Protein AF-A0A920A9B9-F1 (afdb_monomer)

pLDDT: mean 72.83, std 25.39, range [24.12, 97.56]

Structure (mmCIF, N/CA/C/O backbone):
data_AF-A0A920A9B9-F1
#
_entry.id   AF-A0A920A9B9-F1
#
loop_
_atom_site.group_PDB
_atom_site.id
_atom_site.type_symbol
_atom_site.label_atom_id
_atom_site.label_alt_id
_atom_site.label_comp_id
_atom_site.label_asym_id
_atom_site.label_entity_id
_atom_site.label_seq_id
_atom_site.pdbx_PDB_ins_code
_atom_site.Cartn_x
_atom_site.Cartn_y
_atom_site.Cartn_z
_atom_site.occupancy
_atom_site.B_iso_or_equiv
_atom_site.auth_seq_id
_atom_site.auth_comp_id
_atom_site.auth_asym_id
_atom_site.auth_atom_id
_atom_site.pdbx_PDB_model_num
ATOM 1 N N . MET A 1 1 ? 2.640 -37.680 14.105 1.00 34.12 1 MET A N 1
ATOM 2 C CA . MET A 1 1 ? 1.920 -36.512 14.658 1.00 34.12 1 MET A CA 1
ATOM 3 C C . MET A 1 1 ? 2.111 -35.350 13.695 1.00 34.12 1 MET A C 1
ATOM 5 O O . MET A 1 1 ? 3.126 -34.670 13.751 1.00 34.12 1 MET A O 1
ATOM 9 N N . GLY A 1 2 ? 1.214 -35.223 12.715 1.00 31.41 2 GLY A N 1
ATOM 10 C CA . GLY A 1 2 ? 1.270 -34.156 11.716 1.00 31.41 2 GLY A CA 1
ATOM 11 C C . GLY A 1 2 ? 0.661 -32.886 12.296 1.00 31.41 2 GLY A C 1
ATOM 12 O O . GLY A 1 2 ? -0.535 -32.859 12.566 1.00 31.41 2 GLY A O 1
ATOM 13 N N . GLY A 1 3 ? 1.482 -31.860 12.522 1.00 27.94 3 GLY A N 1
ATOM 14 C CA . GLY A 1 3 ? 0.997 -30.540 12.909 1.00 27.94 3 GLY A CA 1
ATOM 15 C C . GLY A 1 3 ? 0.188 -29.942 11.764 1.00 27.94 3 GLY A C 1
ATOM 16 O O . GLY A 1 3 ? 0.752 -29.583 10.730 1.00 27.94 3 GLY A O 1
ATOM 17 N N . SER A 1 4 ? -1.131 -29.851 11.933 1.00 30.48 4 SER A N 1
ATOM 18 C CA . SER A 1 4 ? -1.975 -29.062 11.044 1.00 30.48 4 SER A CA 1
ATOM 19 C C . SER A 1 4 ? -1.496 -27.615 11.121 1.00 30.48 4 SER A C 1
ATOM 21 O O . SER A 1 4 ? -1.578 -26.989 12.180 1.00 30.48 4 SER A O 1
ATOM 23 N N . LYS A 1 5 ? -0.970 -27.079 10.015 1.00 32.41 5 LYS A N 1
ATOM 24 C CA . LYS A 1 5 ? -0.801 -25.632 9.869 1.00 32.41 5 LYS A CA 1
ATOM 25 C C . LYS A 1 5 ? -2.180 -25.019 10.087 1.00 32.41 5 LYS A C 1
ATOM 27 O O . LYS A 1 5 ? -3.065 -25.252 9.272 1.00 32.41 5 LYS A O 1
ATOM 32 N N . ALA A 1 6 ? -2.364 -24.317 11.203 1.00 34.78 6 ALA A N 1
ATOM 33 C CA . ALA A 1 6 ? -3.584 -23.574 11.460 1.00 34.78 6 ALA A CA 1
ATOM 34 C C . ALA A 1 6 ? -3.763 -22.587 10.303 1.00 34.78 6 ALA A C 1
ATOM 36 O O . ALA A 1 6 ? -2.936 -21.696 10.094 1.00 34.78 6 ALA A O 1
ATOM 37 N N . GLU A 1 7 ? -4.785 -22.824 9.490 1.00 35.41 7 GLU A N 1
ATOM 38 C CA . GLU A 1 7 ? -5.202 -21.903 8.450 1.00 35.41 7 GLU A CA 1
ATOM 39 C C . GLU A 1 7 ? -5.643 -20.625 9.168 1.00 35.41 7 GLU A C 1
ATOM 41 O O . GLU A 1 7 ? -6.596 -20.645 9.948 1.00 35.41 7 GLU A O 1
ATOM 46 N N . LYS A 1 8 ? -4.864 -19.543 9.022 1.00 44.72 8 LYS A N 1
ATOM 47 C CA . LYS A 1 8 ? -5.188 -18.251 9.639 1.00 44.72 8 LYS A CA 1
ATOM 48 C C . LYS A 1 8 ? -6.608 -17.877 9.228 1.00 44.72 8 LYS A C 1
ATOM 50 O O . LYS A 1 8 ? -6.901 -17.850 8.032 1.00 44.72 8 LYS A O 1
ATOM 55 N N . ALA A 1 9 ? -7.461 -17.592 10.210 1.00 49.78 9 ALA A N 1
ATOM 56 C CA . ALA A 1 9 ? -8.820 -17.147 9.949 1.00 49.78 9 ALA A CA 1
ATOM 57 C C . ALA A 1 9 ? -8.791 -15.942 8.988 1.00 49.78 9 ALA A C 1
ATOM 59 O O . ALA A 1 9 ? -7.910 -15.082 9.115 1.00 49.78 9 ALA A O 1
ATOM 60 N N . PRO A 1 10 ? -9.706 -15.876 8.004 1.00 54.62 10 PRO A N 1
ATOM 61 C CA . PRO A 1 10 ? -9.723 -14.780 7.049 1.00 54.62 10 PRO A CA 1
ATOM 62 C C . PRO A 1 10 ? -9.887 -13.442 7.788 1.00 54.62 10 PRO A C 1
ATOM 64 O O . PRO A 1 10 ? -10.639 -13.369 8.765 1.00 54.62 10 PRO A O 1
ATOM 67 N N . PRO A 1 11 ? -9.193 -12.377 7.349 1.00 61.75 11 PRO A N 1
ATOM 68 C CA . PRO A 1 11 ? -9.215 -11.096 8.043 1.00 61.75 11 PRO A CA 1
ATOM 69 C C . PRO A 1 11 ? -10.635 -10.526 8.101 1.00 61.75 11 PRO A C 1
ATOM 71 O O . PRO A 1 11 ? -11.363 -10.497 7.104 1.00 61.75 11 PRO A O 1
ATOM 74 N N . PHE A 1 12 ? -11.026 -10.028 9.274 1.00 68.62 12 PHE A N 1
ATOM 75 C CA . PHE A 1 12 ? -12.327 -9.391 9.451 1.00 68.62 12 PHE A CA 1
ATOM 76 C C . PHE A 1 12 ? -12.311 -8.002 8.802 1.00 68.62 12 PHE A C 1
ATOM 78 O O . PHE A 1 12 ? -11.454 -7.172 9.114 1.00 68.62 12 PHE A O 1
ATOM 85 N N . THR A 1 13 ? -13.241 -7.751 7.876 1.00 74.12 13 THR A N 1
ATOM 86 C CA . THR A 1 13 ? -13.239 -6.530 7.056 1.00 74.12 13 THR A CA 1
ATOM 87 C C . THR A 1 13 ? -14.209 -5.478 7.589 1.00 74.12 13 THR A C 1
ATOM 89 O O . THR A 1 13 ? -15.403 -5.737 7.730 1.00 74.12 13 THR A O 1
ATOM 92 N N . LEU A 1 14 ? -13.714 -4.262 7.840 1.00 69.69 14 LEU A N 1
ATOM 93 C CA . LEU A 1 14 ? -14.549 -3.141 8.290 1.00 69.69 14 LEU A CA 1
ATOM 94 C C . LEU A 1 14 ? -15.265 -2.433 7.132 1.00 69.69 14 LEU A C 1
ATOM 96 O O . LEU A 1 14 ? -14.657 -2.104 6.113 1.00 69.69 14 LEU A O 1
ATOM 100 N N . LEU A 1 15 ? -16.548 -2.122 7.344 1.00 70.00 15 LEU A N 1
ATOM 101 C CA . LEU A 1 15 ? -17.426 -1.421 6.398 1.00 70.00 15 LEU A CA 1
ATOM 102 C C . LEU A 1 15 ? -17.766 0.018 6.858 1.00 70.00 15 LEU A C 1
ATOM 104 O O . LEU A 1 15 ? -17.238 0.528 7.843 1.00 70.00 15 LEU A O 1
ATOM 108 N N . ALA A 1 16 ? -18.635 0.691 6.096 1.00 67.44 16 ALA A N 1
ATOM 109 C CA . ALA A 1 16 ? -19.049 2.103 6.147 1.00 67.44 16 ALA A CA 1
ATOM 110 C C . ALA A 1 16 ? -18.668 2.948 7.385 1.00 67.44 16 ALA A C 1
ATOM 112 O O . ALA A 1 16 ? -17.743 3.762 7.287 1.00 67.44 16 ALA A O 1
ATOM 113 N N . ASP A 1 17 ? -19.403 2.838 8.497 1.00 70.31 17 ASP A N 1
ATOM 114 C CA . ASP A 1 17 ? -19.192 3.661 9.703 1.00 70.31 17 ASP A CA 1
ATOM 115 C C . ASP A 1 17 ? -18.008 3.187 10.542 1.00 70.31 17 ASP A C 1
ATOM 117 O O . ASP A 1 17 ? -17.336 3.985 11.198 1.00 70.31 17 ASP A O 1
ATOM 121 N N . MET A 1 18 ? -17.655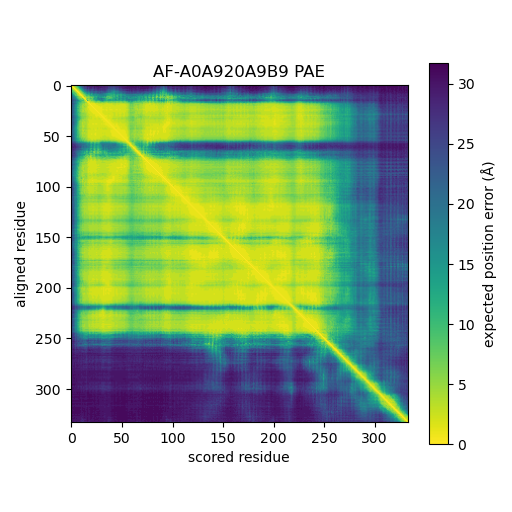 1.912 10.417 1.00 80.44 18 MET A N 1
ATOM 122 C CA . MET A 1 18 ? -16.470 1.340 11.052 1.00 80.44 18 MET A CA 1
ATOM 123 C C . MET A 1 18 ? -15.181 1.891 10.438 1.00 80.44 18 MET A C 1
ATOM 125 O O . MET A 1 18 ? -14.159 1.980 11.113 1.00 80.44 18 MET A O 1
ATOM 129 N N . ARG A 1 19 ? -15.234 2.373 9.188 1.00 85.50 19 ARG A N 1
ATOM 130 C CA . ARG A 1 19 ? -14.119 3.114 8.581 1.00 85.50 19 ARG A CA 1
ATOM 131 C C . ARG A 1 19 ? -13.805 4.406 9.320 1.00 85.50 19 ARG A C 1
ATOM 133 O O . ARG A 1 19 ? -12.645 4.792 9.357 1.00 85.50 19 ARG A O 1
ATOM 140 N N . ASN A 1 20 ? -14.791 5.083 9.913 1.00 85.75 20 ASN A N 1
ATOM 141 C CA . ASN A 1 20 ? -14.482 6.259 10.728 1.00 85.75 20 ASN A CA 1
ATOM 142 C C . ASN A 1 20 ? -13.784 5.872 12.025 1.00 85.75 20 ASN A C 1
ATOM 144 O O . ASN A 1 20 ? -12.878 6.588 12.432 1.00 85.75 20 ASN A O 1
ATOM 148 N N . LEU A 1 21 ? -14.166 4.752 12.650 1.00 88.19 21 LEU A N 1
ATOM 149 C CA . LEU A 1 21 ? -13.432 4.238 13.809 1.00 88.19 21 LEU A CA 1
ATOM 150 C C . LEU A 1 21 ? -11.975 3.976 13.436 1.00 88.19 21 LEU A C 1
ATOM 152 O O . LEU A 1 21 ? -11.087 4.432 14.144 1.00 88.19 21 LEU A O 1
ATOM 156 N N . ALA A 1 22 ? -11.733 3.351 12.282 1.00 90.12 22 ALA A N 1
ATOM 157 C CA . ALA A 1 22 ? -10.383 3.162 11.766 1.00 90.12 22 ALA A CA 1
ATOM 158 C C . ALA A 1 22 ? -9.647 4.485 11.483 1.00 90.12 22 ALA A C 1
ATOM 160 O O . ALA A 1 22 ? -8.478 4.598 11.824 1.00 90.12 22 ALA A O 1
ATOM 161 N N . LYS A 1 23 ? -10.309 5.510 10.924 1.00 89.44 23 LYS A N 1
ATOM 162 C CA . LYS A 1 23 ? -9.700 6.848 10.748 1.00 89.44 23 LYS A CA 1
ATOM 163 C C . LYS A 1 23 ? -9.298 7.472 12.081 1.00 89.44 23 LYS A C 1
ATOM 165 O O . LYS A 1 23 ? -8.192 7.976 12.217 1.00 89.44 23 LYS A O 1
ATOM 170 N N . VAL A 1 24 ? -10.191 7.434 13.071 1.00 88.88 24 VAL A N 1
ATOM 171 C CA . VAL A 1 24 ? -9.904 7.959 14.413 1.00 88.88 24 VAL A CA 1
ATOM 172 C C . VAL A 1 24 ? -8.761 7.172 15.051 1.00 88.88 24 VAL A C 1
ATOM 174 O O . VAL A 1 24 ? -7.895 7.772 15.682 1.00 88.88 24 VAL A O 1
ATOM 177 N N . HIS A 1 25 ? -8.728 5.853 14.850 1.00 91.19 25 HIS A N 1
ATOM 178 C CA . HIS A 1 25 ? -7.630 5.001 15.285 1.00 91.19 25 HIS A CA 1
ATOM 179 C C . HIS A 1 25 ? -6.301 5.428 14.649 1.00 91.19 25 HIS A C 1
ATOM 181 O O . HIS A 1 25 ? -5.372 5.747 15.382 1.00 91.19 25 HIS A O 1
ATOM 187 N N . MET A 1 26 ? -6.242 5.558 13.316 1.00 91.88 26 MET A N 1
ATOM 188 C CA . MET A 1 26 ? -5.052 6.027 12.594 1.00 91.88 26 MET A CA 1
ATOM 189 C C . MET A 1 26 ? -4.516 7.349 13.136 1.00 91.88 26 MET A C 1
ATOM 191 O O . MET A 1 26 ? -3.320 7.479 13.369 1.00 91.88 26 MET A O 1
ATOM 195 N N . THR A 1 27 ? -5.386 8.340 13.341 1.00 89.44 27 THR A N 1
ATOM 196 C CA . THR A 1 27 ? -4.969 9.636 13.889 1.00 89.44 27 THR A CA 1
ATOM 197 C C . THR A 1 2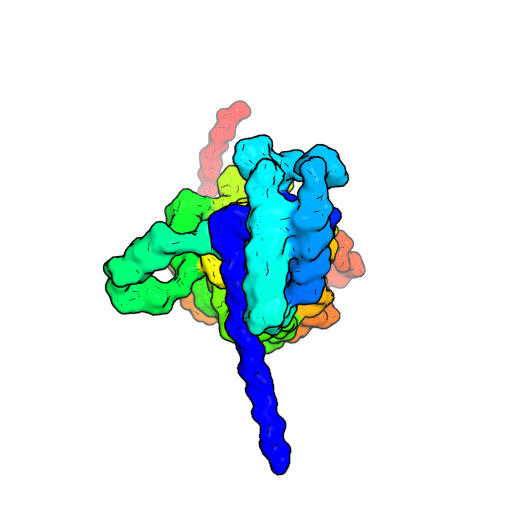7 ? -4.496 9.509 15.333 1.00 89.44 27 THR A C 1
ATOM 199 O O . THR A 1 27 ? -3.558 10.188 15.739 1.00 89.44 27 THR A O 1
ATOM 202 N N . ARG A 1 28 ? -5.117 8.633 16.130 1.00 88.12 28 ARG A N 1
ATOM 203 C CA . ARG A 1 28 ? -4.736 8.424 17.530 1.00 88.12 28 ARG A CA 1
ATOM 204 C C . ARG A 1 28 ? -3.375 7.747 17.672 1.00 88.12 28 ARG A C 1
ATOM 206 O O . ARG A 1 28 ? -2.670 8.055 18.630 1.00 88.12 28 ARG A O 1
ATOM 213 N N . THR A 1 29 ? -3.036 6.842 16.761 1.00 89.81 29 THR A N 1
ATOM 214 C CA . THR A 1 29 ? -1.750 6.133 16.733 1.00 89.81 29 THR A CA 1
ATOM 215 C C . THR A 1 29 ? -0.676 6.874 15.939 1.00 89.81 29 THR A C 1
ATOM 217 O O . THR A 1 29 ? 0.386 6.303 15.723 1.00 89.81 29 THR A O 1
ATOM 220 N N . ASP A 1 30 ? -0.960 8.095 15.469 1.00 89.62 30 ASP A N 1
ATOM 221 C CA . ASP A 1 30 ? -0.091 8.867 14.571 1.00 89.62 30 ASP A CA 1
ATOM 222 C C . ASP A 1 30 ? 0.401 8.031 13.377 1.00 89.62 30 ASP A C 1
ATOM 224 O O . ASP A 1 30 ? 1.588 7.919 13.073 1.00 89.62 30 ASP A O 1
ATOM 228 N N . TYR A 1 31 ? -0.543 7.332 12.741 1.00 93.31 31 TYR A N 1
ATOM 229 C CA . TYR A 1 31 ? -0.223 6.391 11.684 1.00 93.31 31 TYR A CA 1
ATOM 230 C C . TYR A 1 31 ? 0.348 7.136 10.459 1.00 93.31 31 TYR A C 1
ATOM 232 O O . TYR A 1 31 ? -0.291 8.063 9.949 1.00 93.31 31 TYR A O 1
ATOM 240 N N . PRO A 1 32 ? 1.515 6.721 9.938 1.00 92.31 32 PRO A N 1
ATOM 241 C CA . PRO A 1 32 ? 2.303 7.464 8.943 1.00 92.31 32 PRO A CA 1
ATOM 242 C C . PRO A 1 32 ? 1.620 7.611 7.576 1.00 92.31 32 PRO A C 1
ATOM 244 O O . PRO A 1 32 ? 1.960 8.507 6.807 1.00 92.31 32 PRO A O 1
ATOM 247 N N . LEU A 1 33 ? 0.687 6.714 7.236 1.00 92.69 33 LEU A N 1
ATOM 248 C CA . LEU A 1 33 ? 0.067 6.647 5.917 1.00 92.69 33 LEU A CA 1
ATOM 249 C C . LEU A 1 33 ? -1.450 6.779 6.037 1.00 92.69 33 LEU A C 1
ATOM 251 O O . LEU A 1 33 ? -2.148 5.826 6.371 1.00 92.69 33 LEU A O 1
ATOM 255 N N . GLN A 1 34 ? -1.971 7.961 5.714 1.00 90.56 34 GLN A N 1
ATOM 256 C CA . GLN A 1 34 ? -3.396 8.302 5.820 1.00 90.56 34 GLN A CA 1
ATOM 257 C C . GLN A 1 34 ? -4.244 7.709 4.671 1.00 90.56 34 GLN A C 1
ATOM 259 O O . GLN A 1 34 ? -5.083 8.383 4.072 1.00 90.56 34 GLN A O 1
ATOM 264 N N . VAL A 1 35 ? -4.027 6.432 4.348 1.00 92.50 35 VAL A N 1
ATOM 265 C CA . VAL A 1 35 ? -4.763 5.665 3.335 1.00 92.50 35 VAL A CA 1
ATOM 266 C C . VAL A 1 35 ? -5.565 4.587 4.038 1.00 92.50 35 VAL A C 1
ATOM 268 O O . VAL A 1 35 ? -5.005 3.669 4.610 1.00 92.50 35 VAL A O 1
ATOM 271 N N . LEU A 1 36 ? -6.895 4.678 4.001 1.00 91.62 36 LEU A N 1
ATOM 272 C CA . LEU A 1 36 ? -7.747 3.729 4.725 1.00 91.62 36 LEU A CA 1
ATOM 273 C C . LEU A 1 36 ? -7.703 2.298 4.179 1.00 91.62 36 LEU A C 1
ATOM 275 O O . LEU A 1 36 ? -7.869 1.355 4.945 1.00 91.62 36 LEU A O 1
ATOM 279 N N . HIS A 1 37 ? -7.613 2.130 2.860 1.00 92.62 37 HIS A N 1
ATOM 280 C CA . HIS A 1 37 ? -7.708 0.804 2.258 1.00 92.62 37 HIS A CA 1
ATOM 281 C C . HIS A 1 37 ? -6.4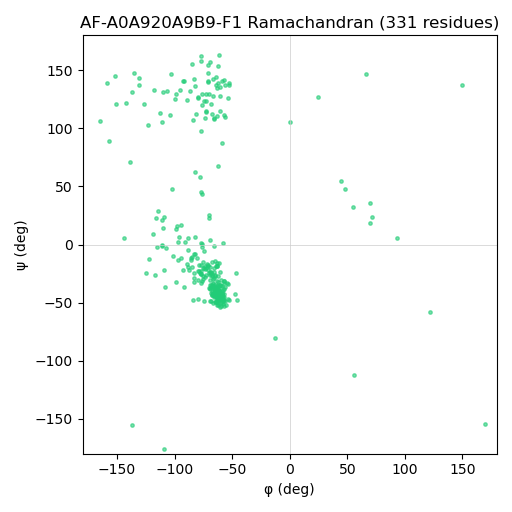67 -0.021 2.584 1.00 92.62 37 HIS A C 1
ATOM 283 O O . HIS A 1 37 ? -5.373 0.437 2.292 1.00 92.62 37 HIS A O 1
ATOM 289 N N . GLN A 1 38 ? -6.655 -1.247 3.083 1.00 92.44 38 GLN A N 1
ATOM 290 C CA . GLN A 1 38 ? -5.584 -2.148 3.533 1.00 92.44 38 GLN A CA 1
ATOM 291 C C . GLN A 1 38 ? -4.884 -1.693 4.819 1.00 92.44 38 GLN A C 1
ATOM 293 O O . GLN A 1 38 ? -3.818 -2.203 5.155 1.00 92.44 38 GLN A O 1
ATOM 298 N N . TYR A 1 39 ? -5.512 -0.798 5.586 1.00 93.88 39 TYR A N 1
ATOM 299 C CA . TYR A 1 39 ? -5.078 -0.558 6.953 1.00 93.88 39 TYR A CA 1
ATOM 300 C C . TYR A 1 39 ? -5.366 -1.778 7.821 1.00 93.88 39 TYR A C 1
ATOM 302 O O . TYR A 1 39 ? -6.522 -2.192 7.940 1.00 93.88 39 TYR A O 1
ATOM 310 N N . GLU A 1 40 ? -4.313 -2.338 8.405 1.00 92.88 40 GLU A N 1
ATOM 311 C CA . GLU A 1 40 ? -4.351 -3.531 9.241 1.00 92.88 40 GLU A CA 1
ATOM 312 C C . GLU A 1 40 ? -4.164 -3.147 10.714 1.00 92.88 40 GLU A C 1
ATOM 314 O O . GLU A 1 40 ? -3.278 -2.361 11.051 1.00 92.88 40 GLU A O 1
ATOM 319 N N . ILE A 1 41 ? -5.019 -3.683 11.584 1.00 93.12 41 ILE A N 1
ATOM 320 C CA . ILE A 1 41 ? -5.006 -3.453 13.033 1.00 93.12 41 ILE A CA 1
ATOM 321 C C . ILE A 1 41 ? -5.085 -4.812 13.725 1.00 93.12 41 ILE A C 1
ATOM 323 O O . ILE A 1 41 ? -5.893 -5.657 13.330 1.00 93.12 41 ILE A O 1
ATOM 327 N N . ALA A 1 42 ? -4.297 -5.022 14.780 1.00 94.00 42 ALA A N 1
ATOM 328 C CA . ALA A 1 42 ? -4.407 -6.236 15.580 1.00 94.00 42 ALA A CA 1
ATOM 329 C C . ALA A 1 42 ? -5.802 -6.328 16.226 1.00 94.00 42 ALA A C 1
ATOM 331 O O . ALA A 1 42 ? -6.340 -5.344 16.739 1.00 94.00 42 ALA A O 1
ATOM 332 N N . GLY A 1 43 ? -6.399 -7.520 16.241 1.00 92.69 43 GLY A N 1
ATOM 333 C CA . GLY A 1 43 ? -7.748 -7.739 16.762 1.00 92.69 43 GLY A CA 1
ATOM 334 C C . GLY A 1 43 ? -7.890 -7.330 18.228 1.00 92.69 43 GLY A C 1
ATOM 335 O O . GLY A 1 43 ? -8.843 -6.646 18.589 1.00 92.69 43 GLY A O 1
ATOM 336 N N . GLY A 1 44 ? -6.905 -7.653 19.071 1.00 93.81 44 GLY A N 1
ATOM 337 C CA . GLY A 1 44 ? -6.897 -7.221 20.474 1.00 93.81 44 GLY A CA 1
ATOM 338 C C . GLY A 1 44 ? -6.815 -5.698 20.638 1.00 93.81 44 GLY A C 1
ATOM 339 O O . GLY A 1 44 ? -7.510 -5.122 21.475 1.00 93.81 44 GLY A O 1
ATOM 340 N N . GLU A 1 45 ? -6.014 -5.030 19.807 1.00 94.12 45 GLU A N 1
ATOM 341 C CA . GLU A 1 45 ? -5.882 -3.569 19.806 1.00 94.12 45 GLU A CA 1
ATOM 342 C C . GLU A 1 45 ? -7.199 -2.899 19.405 1.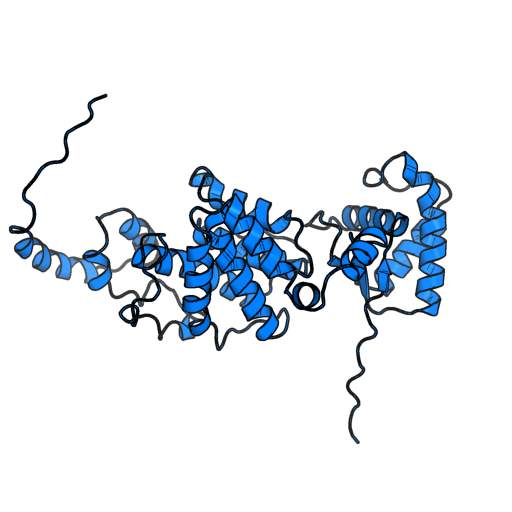00 94.12 45 GLU A C 1
ATOM 344 O O . GLU A 1 45 ? -7.713 -2.045 20.134 1.00 94.12 45 GLU A O 1
ATOM 349 N N . MET A 1 46 ? -7.800 -3.345 18.299 1.00 93.00 46 MET A N 1
ATOM 350 C CA . MET A 1 46 ? -9.060 -2.789 17.821 1.00 93.00 46 MET A CA 1
ATOM 351 C C . MET A 1 46 ? -10.223 -3.089 18.775 1.00 93.00 46 MET A C 1
ATOM 353 O O . MET A 1 46 ? -11.106 -2.247 18.931 1.00 93.00 46 MET A O 1
ATOM 357 N N . MET A 1 47 ? -10.215 -4.238 19.460 1.00 93.69 47 MET A N 1
ATOM 358 C CA . MET A 1 47 ? -11.207 -4.572 20.486 1.00 93.69 47 MET A CA 1
ATOM 359 C C . MET A 1 47 ? -11.143 -3.579 21.647 1.00 93.69 47 MET A C 1
ATOM 361 O O . MET A 1 47 ? -12.144 -2.949 21.989 1.00 93.69 47 MET A O 1
ATOM 365 N N . ASN A 1 48 ? -9.944 -3.381 22.203 1.00 93.75 48 ASN A N 1
ATOM 366 C CA . ASN A 1 48 ? -9.710 -2.439 23.296 1.00 93.75 48 ASN A CA 1
ATOM 367 C C . ASN A 1 48 ? -10.096 -1.012 22.895 1.00 93.75 48 ASN A C 1
ATOM 369 O O . ASN A 1 48 ? -10.715 -0.277 23.672 1.00 93.75 48 ASN A O 1
ATOM 373 N N . PHE A 1 49 ? -9.758 -0.621 21.665 1.00 92.31 49 PHE A N 1
ATOM 374 C CA . PHE A 1 49 ? -10.145 0.668 21.119 1.00 92.31 49 PHE A CA 1
ATOM 375 C C . PHE A 1 49 ? -11.670 0.796 21.006 1.00 92.31 49 PHE A C 1
ATOM 377 O O . PHE A 1 49 ? -12.239 1.743 21.548 1.00 92.31 49 PHE A O 1
ATOM 384 N N . ALA A 1 50 ? -12.350 -0.167 20.380 1.00 91.50 50 ALA A N 1
ATOM 385 C CA . ALA A 1 50 ? -13.801 -0.157 20.205 1.00 91.50 50 ALA A CA 1
ATOM 386 C C . ALA A 1 50 ? -14.549 -0.123 21.549 1.00 91.50 50 ALA A C 1
ATOM 388 O O . ALA A 1 50 ? -15.465 0.682 21.726 1.00 91.50 50 ALA A O 1
ATOM 389 N N . GLU A 1 51 ? -14.132 -0.916 22.538 1.00 92.12 51 GLU A N 1
ATOM 390 C CA . GLU A 1 51 ? -14.733 -0.879 23.872 1.00 92.12 51 GLU A CA 1
ATOM 391 C C . GLU A 1 51 ? -14.587 0.492 24.533 1.00 92.12 51 GLU A C 1
ATOM 393 O O . GLU A 1 51 ? -15.557 1.017 25.089 1.00 92.12 51 GLU A O 1
ATOM 398 N N . LYS A 1 52 ? -13.403 1.104 24.426 1.00 89.88 52 LYS A N 1
ATOM 399 C CA . LYS A 1 52 ? -13.145 2.440 24.965 1.00 89.88 52 LYS A CA 1
ATOM 400 C C . LYS A 1 52 ? -14.042 3.494 24.317 1.00 89.88 52 LYS A C 1
ATOM 402 O O . LYS A 1 52 ? -14.627 4.294 25.042 1.00 89.88 52 LYS A O 1
ATOM 407 N N . ILE A 1 53 ? -14.189 3.473 22.989 1.00 88.00 53 ILE A N 1
ATOM 408 C CA . ILE A 1 53 ? -15.085 4.390 22.265 1.00 88.00 53 ILE A CA 1
ATOM 409 C C . ILE A 1 53 ? -16.553 4.151 22.651 1.00 88.00 53 ILE A C 1
ATOM 411 O O . ILE A 1 53 ? -17.304 5.105 22.836 1.00 88.00 53 ILE A O 1
ATOM 415 N N . SER A 1 54 ? -16.969 2.893 22.824 1.00 88.50 54 SER A N 1
ATOM 416 C CA . SER A 1 54 ? -18.369 2.543 23.109 1.00 88.50 54 SER A CA 1
ATOM 417 C C . SER A 1 54 ? -18.891 3.068 24.452 1.00 88.50 54 SER A C 1
ATOM 419 O O . SER A 1 54 ? -20.092 3.272 24.608 1.00 88.50 54 SER A O 1
ATOM 421 N N . ARG A 1 55 ? -18.001 3.287 25.430 1.00 86.25 55 ARG A N 1
ATOM 422 C CA . ARG A 1 55 ? -18.348 3.761 26.783 1.00 86.25 55 ARG A CA 1
ATOM 423 C C . ARG A 1 55 ? -18.379 5.287 26.895 1.00 86.25 55 ARG A C 1
ATOM 425 O O . ARG A 1 55 ? -18.706 5.815 27.957 1.00 86.25 55 ARG A O 1
ATOM 432 N N . MET A 1 56 ? -18.012 6.003 25.836 1.00 77.62 56 MET A N 1
ATOM 433 C CA . MET A 1 56 ? -17.940 7.458 25.863 1.00 77.62 56 MET A CA 1
ATOM 434 C C . MET A 1 56 ? -19.322 8.076 25.698 1.00 77.62 56 MET A C 1
ATOM 436 O O . MET A 1 56 ? -20.038 7.792 24.741 1.00 77.62 56 MET A O 1
ATOM 440 N N . LYS A 1 57 ? -19.676 8.943 26.651 1.00 67.38 57 LYS A N 1
ATOM 441 C CA . LYS A 1 57 ? -20.927 9.711 26.647 1.00 67.38 57 LYS A CA 1
ATOM 442 C C . LYS A 1 57 ? -20.806 11.029 25.884 1.00 67.38 57 LYS A C 1
ATOM 444 O O . LYS A 1 57 ? -21.817 11.552 25.435 1.00 67.38 57 LYS A O 1
ATOM 449 N N . ASP A 1 58 ? -19.582 11.536 25.731 1.00 63.81 58 ASP A N 1
ATOM 450 C CA . ASP A 1 58 ? -19.308 12.811 25.079 1.00 63.81 58 ASP A CA 1
ATOM 451 C C . ASP A 1 58 ? -18.273 12.642 23.960 1.00 63.81 58 ASP A C 1
ATOM 453 O O . ASP A 1 58 ? -17.146 12.185 24.176 1.00 63.81 58 ASP A O 1
ATOM 457 N N . ALA A 1 59 ? -18.676 13.009 22.745 1.00 54.62 59 ALA A N 1
ATOM 458 C CA . ALA A 1 59 ? -17.840 12.971 21.553 1.00 54.62 59 ALA A CA 1
ATOM 459 C C . ALA A 1 59 ? -16.688 13.995 21.614 1.00 54.62 59 ALA A C 1
ATOM 461 O O . ALA A 1 59 ? -15.740 13.880 20.839 1.00 54.62 59 ALA A O 1
ATOM 462 N N . GLN A 1 60 ? -16.732 14.973 22.528 1.00 52.38 60 GLN A N 1
ATOM 463 C CA . GLN A 1 60 ? -15.662 15.964 22.685 1.00 52.38 60 GLN A CA 1
ATOM 464 C C . GLN A 1 60 ? -14.392 15.428 23.370 1.00 52.38 60 GLN A C 1
ATOM 466 O O . GLN A 1 60 ? -13.323 16.011 23.207 1.00 52.38 60 GLN A O 1
ATOM 471 N N . ALA A 1 61 ? -14.467 14.312 24.109 1.00 52.62 61 ALA A N 1
ATOM 472 C CA . ALA A 1 61 ? -13.330 13.791 24.884 1.00 52.62 61 ALA A CA 1
ATOM 473 C C . ALA A 1 61 ? -12.227 13.146 24.021 1.00 52.62 61 ALA A C 1
ATOM 475 O O . ALA A 1 61 ? -11.073 13.032 24.440 1.00 52.62 61 ALA A O 1
ATOM 476 N N . LEU A 1 62 ? -12.558 12.728 22.800 1.00 55.31 62 LEU A N 1
ATOM 477 C CA . LEU A 1 62 ? -11.559 12.463 21.773 1.00 55.31 62 LEU A CA 1
ATOM 478 C C . LEU A 1 62 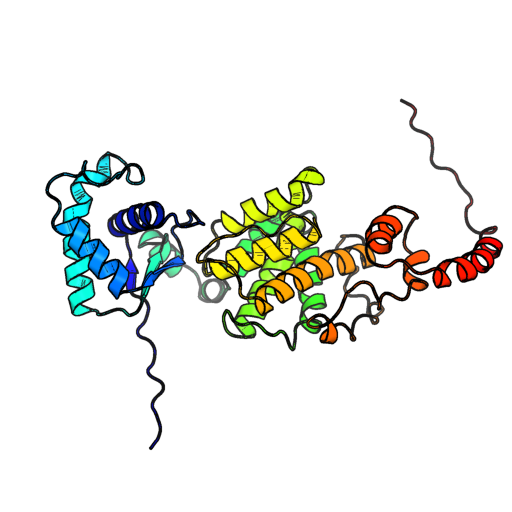? -11.388 13.733 20.953 1.00 55.31 62 LEU A C 1
ATOM 480 O O . LEU A 1 62 ? -12.374 14.346 20.552 1.00 55.31 62 LEU A O 1
ATOM 484 N N . LYS A 1 63 ? -10.144 14.044 20.578 1.00 56.41 63 LYS A N 1
ATOM 485 C CA . LYS A 1 63 ? -9.863 14.851 19.385 1.00 56.41 63 LYS A CA 1
ATOM 486 C C . LYS A 1 63 ? -10.381 14.099 18.145 1.00 56.41 63 LYS A C 1
ATOM 488 O O . LYS A 1 63 ? -9.605 13.623 17.325 1.00 56.41 63 LYS A O 1
ATOM 493 N N . LEU A 1 64 ? -11.704 13.954 18.004 1.00 62.25 64 LEU A N 1
ATOM 494 C CA . LEU A 1 64 ? -12.413 13.374 16.856 1.00 62.25 64 LEU A CA 1
ATOM 495 C C . LEU A 1 64 ? -12.334 14.294 15.635 1.00 62.25 64 LEU A C 1
ATOM 497 O O . LEU A 1 64 ? -13.189 14.228 14.754 1.00 62.25 64 LEU A O 1
ATOM 501 N N . GLU A 1 65 ? -11.339 15.172 15.574 1.00 59.56 65 GLU A N 1
ATOM 502 C CA . GLU A 1 65 ? -11.092 16.077 14.457 1.00 59.56 65 GLU A CA 1
ATOM 503 C C . GLU A 1 65 ? -10.918 15.286 13.154 1.00 59.56 65 GLU A C 1
ATOM 505 O O . GLU A 1 65 ? -11.396 15.715 12.110 1.00 59.56 65 GLU A O 1
ATOM 510 N N . ALA A 1 66 ? -10.385 14.062 13.244 1.00 60.69 66 ALA A N 1
ATOM 511 C CA . ALA A 1 66 ? -10.285 13.116 12.134 1.00 60.69 66 ALA A CA 1
ATOM 512 C C . ALA A 1 66 ? -11.630 12.539 11.645 1.00 60.69 66 ALA A C 1
ATOM 514 O O . ALA A 1 66 ? -11.722 12.024 10.528 1.00 60.69 66 ALA A O 1
ATOM 515 N N . SER A 1 67 ? -12.688 12.603 12.461 1.00 60.47 67 SER A N 1
ATOM 516 C CA . SER A 1 67 ? -14.045 12.242 12.048 1.00 60.47 67 SER A CA 1
ATOM 517 C C . SER A 1 67 ? -14.813 13.489 11.619 1.00 60.47 67 SER A C 1
ATOM 519 O O . SER A 1 67 ? -14.888 14.479 12.353 1.00 60.47 67 SER A O 1
ATOM 521 N N . SER A 1 68 ? -15.492 13.400 10.471 1.00 64.56 68 SER A N 1
ATOM 522 C CA . SER A 1 68 ? -16.452 14.416 10.026 1.00 64.56 68 SER A CA 1
ATOM 523 C C . SER A 1 68 ? -17.482 14.691 11.124 1.00 64.56 68 SER A C 1
ATOM 525 O O . SER A 1 68 ? -17.991 13.732 11.718 1.00 64.56 68 SER A O 1
ATOM 527 N N . SER A 1 69 ? -17.816 15.965 11.353 1.00 65.25 69 SER A N 1
ATOM 528 C CA . SER A 1 69 ? -18.776 16.424 12.374 1.00 65.25 69 SER A CA 1
ATOM 529 C C . SER A 1 69 ? -20.062 15.588 12.387 1.00 65.25 69 SER A C 1
ATOM 531 O O . SER A 1 69 ? -20.433 15.059 13.432 1.00 65.25 69 SER A O 1
ATOM 533 N N . ASN A 1 70 ? -20.649 15.344 11.211 1.00 67.06 70 ASN A N 1
ATOM 534 C CA . ASN A 1 70 ? -21.905 14.600 11.044 1.00 67.06 70 ASN A CA 1
ATOM 535 C C . ASN A 1 70 ? -21.847 13.128 11.477 1.00 67.06 70 ASN A C 1
ATOM 537 O O . ASN A 1 70 ? -22.889 12.516 11.679 1.00 67.06 70 ASN A O 1
ATOM 541 N N . ARG A 1 71 ? -20.655 12.531 11.606 1.00 70.88 71 ARG A N 1
ATOM 542 C CA . ARG A 1 71 ? -20.511 11.106 11.955 1.00 70.88 71 ARG A CA 1
ATOM 543 C C . ARG A 1 71 ? -20.021 10.864 13.379 1.00 70.88 71 ARG A C 1
ATOM 545 O O . ARG A 1 71 ? -19.982 9.714 13.803 1.00 70.88 71 ARG A O 1
ATOM 552 N N . ARG A 1 72 ? -19.707 11.920 14.142 1.00 75.75 72 ARG A N 1
ATOM 553 C CA . ARG A 1 72 ? -19.215 11.801 15.528 1.00 75.75 72 ARG A CA 1
ATOM 554 C C . ARG A 1 72 ? -20.260 11.208 16.473 1.00 75.75 72 ARG A C 1
ATOM 556 O O . ARG A 1 72 ? -19.913 10.360 17.286 1.00 75.75 72 ARG A O 1
ATOM 563 N N . ALA A 1 73 ? -21.529 11.591 16.317 1.00 77.50 73 ALA A N 1
ATOM 564 C CA . ALA A 1 73 ? -22.625 11.108 17.161 1.00 77.50 73 ALA A CA 1
ATOM 565 C C . ALA A 1 73 ? -22.856 9.587 17.049 1.00 77.50 73 ALA A C 1
ATOM 567 O O . ALA A 1 73 ? -23.233 8.946 18.024 1.00 77.50 73 ALA A O 1
ATOM 568 N N . GLY A 1 74 ? -22.589 8.995 15.878 1.00 80.19 74 GLY A N 1
ATOM 569 C CA . GLY A 1 74 ? -22.773 7.559 15.637 1.00 80.19 74 GLY A CA 1
ATOM 570 C C . GLY A 1 74 ? -21.593 6.674 16.054 1.00 80.19 74 GLY A C 1
ATOM 571 O O . GLY A 1 74 ? -21.734 5.452 16.087 1.00 80.19 74 GLY A O 1
ATOM 572 N N . LEU A 1 75 ? -20.428 7.250 16.382 1.00 83.62 75 LEU A N 1
ATOM 573 C CA . LEU A 1 75 ? -19.215 6.474 16.676 1.00 83.62 75 LEU A CA 1
ATOM 574 C C . LEU A 1 75 ? -19.345 5.540 17.888 1.00 83.62 75 LEU A C 1
ATOM 576 O O . LEU A 1 75 ? -18.924 4.390 17.752 1.00 83.62 75 LEU A O 1
ATOM 580 N N . PRO A 1 76 ? -19.928 5.947 19.035 1.00 87.31 76 PRO A N 1
ATOM 581 C CA . PRO A 1 76 ? -20.076 5.046 20.180 1.00 87.31 76 PRO A CA 1
ATOM 582 C C . PRO A 1 76 ? -20.945 3.828 19.853 1.00 87.31 76 PRO A C 1
ATOM 584 O O . PRO A 1 76 ? -20.616 2.705 20.238 1.00 87.31 76 PRO A O 1
ATOM 587 N N . ILE A 1 77 ? -22.013 4.034 19.075 1.00 87.56 77 ILE A N 1
ATOM 588 C CA . ILE A 1 77 ? -22.917 2.967 18.632 1.00 87.56 77 ILE A CA 1
ATOM 589 C C . ILE A 1 77 ? -22.174 2.015 17.692 1.00 87.56 77 ILE A C 1
ATOM 591 O O . ILE A 1 77 ? -22.164 0.807 17.925 1.00 87.56 77 ILE A O 1
ATOM 595 N N . ALA A 1 78 ? -21.491 2.548 16.675 1.00 88.06 78 ALA A N 1
ATOM 596 C CA . ALA A 1 78 ? -20.687 1.741 15.761 1.00 88.06 78 ALA A CA 1
ATOM 597 C C . ALA A 1 78 ? -19.618 0.936 16.518 1.00 88.06 78 ALA A C 1
ATOM 599 O O . ALA A 1 78 ? -19.437 -0.250 16.258 1.00 88.06 78 ALA A O 1
ATOM 600 N N . ALA A 1 79 ? -18.949 1.544 17.499 1.00 90.25 79 ALA A N 1
ATOM 601 C CA . ALA A 1 79 ? -17.929 0.876 18.296 1.00 90.25 79 ALA A CA 1
ATOM 602 C C . ALA A 1 79 ? -18.512 -0.253 19.154 1.00 90.25 79 ALA A C 1
ATOM 604 O O . ALA A 1 79 ? -17.916 -1.323 19.249 1.00 90.25 79 ALA A O 1
ATOM 605 N N . ARG A 1 80 ? -19.712 -0.054 19.715 1.00 91.19 80 ARG A N 1
ATOM 606 C CA . ARG A 1 80 ? -20.430 -1.090 20.464 1.00 91.19 80 ARG A CA 1
ATOM 607 C C . ARG A 1 80 ? -20.818 -2.269 19.575 1.00 91.19 80 ARG A C 1
ATOM 609 O O . ARG A 1 80 ? -20.694 -3.413 20.001 1.00 91.19 80 ARG A O 1
ATOM 616 N N . VAL A 1 81 ? -21.283 -2.007 18.354 1.00 91.75 81 VAL A N 1
ATOM 617 C CA . VAL A 1 81 ? -21.579 -3.066 17.376 1.00 91.75 81 VAL A CA 1
ATOM 618 C C . VAL A 1 81 ? -20.299 -3.818 17.013 1.00 91.75 81 VAL A C 1
ATOM 620 O O . VAL A 1 81 ? -20.291 -5.047 17.037 1.00 91.75 81 VAL A O 1
ATOM 623 N N . LEU A 1 82 ? -19.199 -3.100 16.756 1.00 90.56 82 LEU A N 1
ATOM 624 C CA . LEU A 1 82 ? -17.917 -3.714 16.407 1.00 90.56 82 LEU A CA 1
ATOM 625 C C . LEU A 1 82 ? -17.416 -4.631 17.519 1.00 90.56 82 LEU A C 1
ATOM 627 O O . LEU A 1 82 ? -17.039 -5.764 17.242 1.00 90.56 82 LEU A O 1
ATOM 631 N N . SER A 1 83 ? -17.446 -4.168 18.770 1.00 91.81 83 SER A N 1
ATOM 632 C CA . SER A 1 83 ? -16.946 -4.953 19.897 1.00 91.81 83 SER A CA 1
ATOM 633 C C . SER A 1 83 ? -17.733 -6.257 20.070 1.00 91.81 83 SER A C 1
ATOM 635 O O . SER A 1 83 ? -17.138 -7.299 20.318 1.00 91.81 83 SER A O 1
ATOM 637 N N . HIS A 1 84 ? -19.060 -6.241 19.882 1.00 92.81 84 HIS A N 1
ATOM 638 C CA . HIS A 1 84 ? -19.854 -7.476 19.913 1.00 92.81 84 HIS A CA 1
ATOM 639 C C . HIS A 1 84 ? -19.509 -8.407 18.749 1.00 92.81 84 HIS A C 1
ATOM 641 O O . HIS A 1 84 ? -19.304 -9.598 18.967 1.00 92.81 84 HIS A O 1
ATOM 647 N N . LEU A 1 85 ? -19.394 -7.879 17.526 1.00 91.50 85 LEU A N 1
ATOM 648 C CA . LEU A 1 85 ? -19.004 -8.686 16.366 1.00 91.50 85 LEU A CA 1
ATOM 649 C C . LEU A 1 85 ? -17.633 -9.339 16.578 1.00 91.50 85 LEU A C 1
ATOM 651 O O . LEU A 1 85 ? -17.474 -10.529 16.322 1.00 91.50 85 LEU A O 1
ATOM 655 N N . MET A 1 86 ? -16.666 -8.592 17.110 1.00 91.00 86 MET A N 1
ATOM 656 C CA . MET A 1 86 ? -15.327 -9.092 17.416 1.00 91.00 86 MET A CA 1
ATOM 657 C C . MET A 1 86 ? -15.314 -10.105 18.564 1.00 91.00 86 MET A C 1
ATOM 659 O O . MET A 1 86 ? -14.542 -11.056 18.503 1.00 91.00 86 MET A O 1
ATOM 663 N N . ALA A 1 87 ? -16.177 -9.958 19.575 1.00 91.88 87 ALA A N 1
ATOM 664 C CA . ALA A 1 87 ? -16.304 -10.938 20.658 1.00 91.88 87 ALA A CA 1
ATOM 665 C C . ALA A 1 87 ? -16.724 -12.325 20.139 1.00 91.88 87 ALA A C 1
ATOM 667 O O . ALA A 1 87 ? -16.272 -13.347 20.660 1.00 91.88 87 ALA A O 1
ATOM 668 N N . HIS A 1 88 ? -17.565 -12.354 19.100 1.00 91.56 88 HIS A N 1
ATOM 669 C CA . HIS A 1 88 ? -18.011 -13.588 18.456 1.00 91.56 88 HIS A CA 1
ATOM 670 C C . HIS A 1 88 ? -17.023 -14.096 17.403 1.00 91.56 88 HIS A C 1
ATOM 672 O O . HIS A 1 88 ? -16.679 -15.274 17.417 1.00 91.56 88 HIS A O 1
ATOM 678 N N . ALA A 1 89 ? -16.555 -13.221 16.508 1.00 90.31 89 ALA A N 1
ATOM 679 C CA . ALA A 1 89 ? -15.684 -13.599 15.396 1.00 90.31 89 ALA A CA 1
ATOM 680 C C . ALA A 1 89 ? -14.232 -13.875 15.821 1.00 90.31 89 ALA A C 1
ATOM 682 O O . ALA A 1 89 ? -13.545 -14.633 15.144 1.00 90.31 89 ALA A O 1
ATOM 683 N N . LYS A 1 90 ? -13.770 -13.258 16.919 1.00 90.94 90 LYS A N 1
ATOM 684 C CA . LYS A 1 90 ? -12.408 -13.356 17.476 1.00 90.94 90 LYS A CA 1
ATOM 685 C C . LYS A 1 90 ? -11.297 -13.262 16.413 1.00 90.94 90 LYS A C 1
ATOM 687 O O . LYS A 1 90 ? -10.470 -14.167 16.327 1.00 90.94 90 LYS A O 1
ATOM 692 N N . PRO A 1 91 ? -11.275 -12.201 15.583 1.00 91.06 91 PRO A N 1
ATOM 693 C CA . PRO A 1 91 ? -10.279 -12.093 14.526 1.00 91.06 91 PRO A CA 1
ATOM 694 C C . PRO A 1 91 ? -8.887 -11.803 15.096 1.00 91.06 91 PRO A C 1
ATOM 696 O O . PRO A 1 91 ? -8.752 -10.968 15.991 1.00 91.06 91 PRO A O 1
ATOM 699 N N . ASP A 1 92 ? -7.854 -12.419 14.517 1.00 91.56 92 ASP A N 1
ATOM 700 C CA . ASP A 1 92 ? -6.458 -12.085 14.831 1.00 91.56 92 ASP A CA 1
ATOM 701 C C . ASP A 1 92 ? -6.118 -10.665 14.369 1.00 91.56 92 ASP A C 1
ATOM 703 O O . ASP A 1 92 ? -5.518 -9.896 15.115 1.00 91.56 92 ASP A O 1
ATOM 707 N N . ASN A 1 93 ? -6.554 -10.310 13.153 1.00 91.19 93 ASN A N 1
ATOM 708 C CA . ASN A 1 93 ? -6.334 -9.014 12.518 1.00 91.19 93 ASN A CA 1
ATOM 709 C C . ASN A 1 93 ? -7.619 -8.496 11.866 1.00 91.19 93 ASN A C 1
ATOM 711 O O . ASN A 1 93 ? -8.436 -9.251 11.326 1.00 91.19 93 ASN A O 1
ATOM 715 N N . ILE A 1 94 ? -7.754 -7.176 11.871 1.00 92.12 94 ILE A N 1
ATOM 716 C CA . ILE A 1 94 ? -8.796 -6.435 11.178 1.00 92.12 94 ILE A CA 1
ATOM 717 C C . ILE A 1 94 ? -8.168 -5.672 10.025 1.00 92.12 94 ILE A C 1
ATOM 719 O O . ILE A 1 94 ? -7.189 -4.958 10.218 1.00 92.12 94 ILE A O 1
ATOM 723 N N . VAL A 1 95 ? -8.770 -5.782 8.843 1.00 92.12 95 VAL A N 1
ATOM 724 C CA . VAL A 1 95 ? -8.333 -5.053 7.650 1.00 92.12 95 VAL A CA 1
ATOM 725 C C . VAL A 1 95 ? -9.446 -4.128 7.182 1.00 92.12 95 VAL A C 1
ATOM 727 O O . VAL A 1 95 ? -10.612 -4.507 7.068 1.00 92.12 95 VAL A O 1
ATOM 730 N N . VAL A 1 96 ? -9.105 -2.878 6.899 1.00 92.12 96 VAL A N 1
ATOM 731 C CA . VAL A 1 96 ? -10.081 -1.889 6.446 1.00 92.12 96 VAL A CA 1
ATOM 732 C C . VAL A 1 96 ? -10.203 -1.921 4.927 1.00 92.12 96 VAL A C 1
ATOM 734 O O . VAL A 1 96 ? -9.234 -1.722 4.191 1.00 92.12 96 VAL A O 1
ATOM 737 N N . SER A 1 97 ? -11.424 -2.112 4.427 1.00 90.31 97 SER A N 1
ATOM 738 C CA . SER A 1 97 ? -11.707 -2.017 2.995 1.00 90.31 97 SER A CA 1
ATOM 739 C C . SER A 1 97 ? -12.301 -0.653 2.647 1.00 90.31 97 SER A C 1
ATOM 741 O O . SER A 1 97 ? -13.281 -0.211 3.248 1.00 90.31 97 SER A O 1
ATOM 743 N N . ALA A 1 98 ? -11.745 0.026 1.639 1.00 87.62 98 ALA A N 1
ATOM 744 C CA . ALA A 1 98 ? -12.407 1.184 1.040 1.00 87.62 98 ALA A CA 1
ATOM 745 C C . ALA A 1 98 ? -13.546 0.761 0.095 1.00 87.62 98 ALA A C 1
ATOM 747 O O . ALA A 1 98 ? -14.492 1.526 -0.097 1.00 87.62 98 ALA A O 1
ATOM 748 N N . ASN A 1 99 ? -13.493 -0.469 -0.413 1.00 88.38 99 ASN A N 1
ATOM 749 C CA . ASN A 1 99 ? -14.508 -1.061 -1.274 1.00 88.38 99 ASN A CA 1
ATOM 750 C C . ASN A 1 99 ? -15.651 -1.632 -0.431 1.00 88.38 99 ASN A C 1
ATOM 752 O O . ASN A 1 99 ? -15.422 -2.187 0.648 1.00 88.38 99 ASN A O 1
ATOM 756 N N . ALA A 1 100 ? -16.875 -1.497 -0.925 1.00 88.12 100 ALA A N 1
ATOM 757 C CA . ALA A 1 100 ? -18.093 -1.949 -0.274 1.00 88.12 100 ALA A CA 1
ATOM 758 C C . ALA A 1 100 ? -19.024 -2.635 -1.291 1.00 88.12 100 ALA A C 1
ATOM 760 O O . ALA A 1 100 ? -18.585 -3.165 -2.312 1.00 88.12 100 ALA A O 1
ATOM 761 N N . VAL A 1 101 ? -20.329 -2.640 -1.003 1.00 89.69 101 VAL A N 1
ATOM 762 C CA . VAL A 1 101 ? -21.354 -3.316 -1.814 1.00 89.69 101 VAL A CA 1
ATOM 763 C C . VAL A 1 101 ? -21.353 -2.834 -3.265 1.00 89.69 101 VAL A C 1
ATOM 765 O O . VAL A 1 101 ? -21.499 -3.648 -4.170 1.00 89.69 101 VAL A O 1
ATOM 768 N N . ARG A 1 102 ? -21.140 -1.534 -3.504 1.00 91.19 102 ARG A N 1
ATOM 769 C CA . ARG A 1 102 ? -21.098 -0.973 -4.861 1.00 91.19 102 ARG A CA 1
ATOM 770 C C . ARG A 1 102 ? -19.993 -1.618 -5.694 1.00 91.19 102 ARG A C 1
ATOM 772 O O . ARG A 1 102 ? -20.251 -2.079 -6.799 1.00 91.19 102 ARG A O 1
ATOM 779 N N . GLU A 1 103 ? -18.779 -1.672 -5.161 1.00 90.44 103 GLU A N 1
ATOM 780 C CA . GLU A 1 103 ? -17.636 -2.285 -5.836 1.00 90.44 103 GLU A CA 1
ATOM 781 C C . GLU A 1 103 ? -17.832 -3.800 -5.990 1.00 90.44 103 GLU A C 1
ATOM 783 O O . GLU A 1 103 ? -17.491 -4.349 -7.032 1.00 90.44 103 GLU A O 1
ATOM 788 N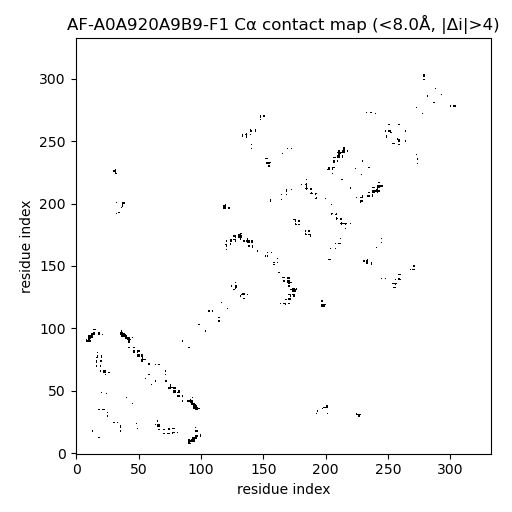 N . GLY A 1 104 ? -18.453 -4.466 -5.010 1.00 91.12 104 GLY A N 1
ATOM 789 C CA . GLY A 1 104 ? -18.828 -5.880 -5.113 1.00 91.12 104 GLY A CA 1
ATOM 790 C C . GLY A 1 104 ? -19.844 -6.160 -6.226 1.00 91.12 104 GLY A C 1
ATOM 791 O O . GLY A 1 104 ? -19.707 -7.142 -6.952 1.00 91.12 104 GLY A O 1
ATOM 792 N N . MET A 1 105 ? -20.824 -5.272 -6.412 1.00 94.19 105 MET A N 1
ATOM 793 C CA . MET A 1 105 ? -21.797 -5.360 -7.504 1.00 94.19 105 MET A CA 1
ATOM 794 C C . MET A 1 105 ? -21.139 -5.109 -8.866 1.00 94.19 105 MET A C 1
ATOM 796 O O . MET A 1 105 ? -21.393 -5.831 -9.824 1.00 94.19 105 MET A O 1
ATOM 800 N N . LEU A 1 106 ? -20.238 -4.128 -8.959 1.00 93.44 106 LEU A N 1
ATOM 801 C CA . LEU A 1 106 ? -19.453 -3.916 -10.179 1.00 93.44 106 LEU A CA 1
ATOM 802 C C . LEU A 1 106 ? -18.550 -5.119 -10.483 1.00 93.44 106 LEU A C 1
ATOM 804 O O . LEU A 1 106 ? -18.405 -5.507 -11.636 1.00 93.44 106 LEU A O 1
ATOM 808 N N . TYR A 1 107 ? -17.981 -5.754 -9.462 1.00 92.81 107 TYR A N 1
ATOM 809 C CA . TYR A 1 107 ? -17.177 -6.958 -9.639 1.00 92.81 107 TYR A CA 1
ATOM 810 C C . TYR A 1 107 ? -18.016 -8.159 -10.106 1.00 92.81 107 TYR A C 1
ATOM 812 O O . TYR A 1 107 ? -17.555 -8.955 -10.926 1.00 92.81 107 TYR A O 1
ATOM 820 N N . SER A 1 108 ? -19.263 -8.291 -9.639 1.00 94.25 108 SER A N 1
ATOM 821 C CA . SER A 1 108 ? -20.129 -9.425 -9.989 1.00 94.25 108 SER A CA 1
ATOM 822 C C . SER A 1 108 ? -20.624 -9.402 -11.439 1.00 94.25 108 SER A C 1
ATOM 824 O O . SER A 1 108 ? -20.927 -10.467 -11.979 1.00 94.25 108 SER A O 1
ATOM 826 N N . ILE A 1 109 ? -20.636 -8.237 -12.097 1.00 96.69 109 ILE A N 1
ATOM 827 C CA . ILE A 1 109 ? -20.954 -8.116 -13.531 1.00 96.69 109 ILE A CA 1
ATOM 828 C C . ILE A 1 109 ? -19.742 -8.338 -14.449 1.00 96.69 109 ILE A C 1
ATOM 830 O O . ILE A 1 109 ? -19.920 -8.538 -15.649 1.00 96.69 109 ILE A O 1
ATOM 834 N N . LEU A 1 110 ? -18.510 -8.335 -13.922 1.00 95.25 110 LEU A N 1
ATOM 835 C CA . LEU A 1 110 ? -17.315 -8.592 -14.732 1.00 95.25 110 LEU A CA 1
ATOM 836 C C . LEU A 1 110 ? -17.329 -10.017 -15.288 1.00 95.25 110 LEU A C 1
ATOM 838 O O . LEU A 1 110 ? -17.717 -10.959 -14.594 1.00 95.25 110 LEU A O 1
ATOM 842 N N . THR A 1 111 ? -16.828 -10.206 -16.508 1.00 97.00 111 THR A N 1
ATOM 843 C CA . THR A 1 111 ? -16.607 -11.553 -17.053 1.00 97.00 111 THR A CA 1
ATOM 844 C C . THR A 1 111 ? -15.457 -12.258 -16.314 1.00 97.00 111 THR A C 1
ATOM 846 O O . THR A 1 111 ? -14.577 -11.583 -15.762 1.00 97.00 111 THR A O 1
ATOM 849 N N . PRO A 1 112 ? -15.395 -13.606 -16.314 1.00 95.69 112 PRO A N 1
ATOM 850 C CA . PRO A 1 112 ? -14.317 -14.348 -15.649 1.00 95.69 112 PRO A CA 1
ATOM 851 C C . PRO A 1 112 ? -12.909 -13.916 -16.081 1.00 95.69 112 PRO A C 1
ATOM 853 O O . PRO A 1 112 ? -12.002 -13.871 -15.255 1.00 95.69 112 PRO A O 1
ATOM 856 N N . LYS A 1 113 ? -12.746 -13.518 -17.353 1.00 95.44 113 LYS A N 1
ATOM 857 C CA . LYS A 1 113 ? -11.487 -12.993 -17.901 1.00 95.44 113 LYS A CA 1
ATOM 858 C C . LYS A 1 113 ? -10.976 -11.783 -17.112 1.00 95.44 113 LYS A C 1
ATOM 860 O O . LYS A 1 113 ? -9.808 -11.760 -16.750 1.00 95.44 113 LYS A O 1
ATOM 865 N N . TYR A 1 114 ? -11.835 -10.800 -16.836 1.00 92.31 114 TYR A N 1
ATOM 866 C CA . TYR A 1 114 ? -11.441 -9.590 -16.104 1.00 92.31 114 TYR A CA 1
ATOM 867 C C . TYR A 1 114 ? -11.293 -9.837 -14.603 1.00 92.31 114 TYR A C 1
ATOM 869 O O . TYR A 1 114 ? -10.434 -9.237 -13.969 1.00 92.31 114 TYR A O 1
ATOM 877 N N . ARG A 1 115 ? -12.081 -10.759 -14.033 1.00 93.62 115 ARG A N 1
ATOM 878 C CA . ARG A 1 115 ? -11.955 -11.145 -12.616 1.00 93.62 115 ARG A CA 1
ATOM 879 C C . ARG A 1 115 ? -10.629 -11.829 -12.289 1.00 93.62 115 ARG A C 1
ATOM 881 O O . ARG A 1 115 ? -10.202 -11.764 -11.141 1.00 93.62 115 ARG A O 1
ATOM 888 N N . ALA A 1 116 ? -10.020 -12.492 -13.272 1.00 94.00 116 ALA A N 1
ATOM 889 C CA . ALA A 1 116 ? -8.733 -13.167 -13.136 1.00 94.00 116 ALA A CA 1
ATOM 890 C C . ALA A 1 116 ? -7.526 -12.217 -13.236 1.00 94.00 116 ALA A C 1
ATOM 892 O O . ALA A 1 116 ? -6.407 -12.639 -12.947 1.00 94.00 116 ALA A O 1
ATOM 893 N N . LEU A 1 117 ? -7.731 -10.963 -13.657 1.00 94.06 117 LEU A N 1
ATOM 894 C CA . LEU A 1 117 ? -6.657 -9.978 -13.736 1.00 94.06 117 LEU A CA 1
ATOM 895 C C . LEU A 1 117 ? -6.217 -9.536 -12.343 1.00 94.06 117 LEU A C 1
ATOM 897 O O . LEU A 1 117 ? -7.016 -9.437 -11.410 1.00 94.06 117 LEU A O 1
ATOM 901 N N . ASP A 1 118 ? -4.933 -9.217 -12.226 1.00 95.88 118 ASP A N 1
ATOM 902 C CA . ASP A 1 118 ? -4.389 -8.664 -10.999 1.00 95.88 118 ASP A CA 1
ATOM 903 C C . ASP A 1 118 ? -4.769 -7.179 -10.864 1.00 95.88 118 ASP A C 1
ATOM 905 O O . ASP A 1 118 ? -4.383 -6.372 -11.716 1.00 95.88 118 ASP A O 1
ATOM 909 N N . PRO A 1 119 ? -5.489 -6.777 -9.801 1.00 94.69 119 PRO A N 1
ATOM 910 C CA . PRO A 1 119 ? -5.976 -5.407 -9.672 1.00 94.69 119 PRO A CA 1
ATOM 911 C C . PRO A 1 119 ? -4.858 -4.373 -9.477 1.00 94.69 119 PRO A C 1
ATOM 913 O O . PRO A 1 119 ? -5.050 -3.213 -9.838 1.00 94.69 119 PRO A O 1
ATOM 916 N N . LEU A 1 120 ? -3.700 -4.756 -8.921 1.00 96.62 120 LEU A N 1
ATOM 917 C CA . LEU A 1 120 ? -2.565 -3.838 -8.780 1.00 96.62 120 LEU A CA 1
ATOM 918 C C . LEU A 1 120 ? -1.893 -3.620 -10.129 1.00 96.62 120 LEU A C 1
ATOM 920 O O . LEU A 1 120 ? -1.653 -2.475 -10.496 1.00 96.62 120 LEU A O 1
ATOM 924 N N . LEU A 1 121 ? -1.598 -4.704 -10.855 1.00 97.12 121 LEU A N 1
ATOM 925 C CA . LEU A 1 121 ? -0.934 -4.601 -12.155 1.00 97.12 121 LEU A CA 1
ATOM 926 C C . LEU A 1 121 ? -1.803 -3.826 -13.139 1.00 97.12 121 LEU A C 1
ATOM 928 O O . LEU A 1 121 ? -1.305 -2.892 -13.753 1.00 97.12 121 LEU A O 1
ATOM 932 N N . LEU A 1 122 ? -3.108 -4.110 -13.184 1.00 95.50 122 LEU A N 1
ATOM 933 C CA . LEU A 1 122 ? -4.051 -3.364 -14.018 1.00 95.50 122 LEU A CA 1
ATOM 934 C C . LEU A 1 122 ? -4.064 -1.865 -13.672 1.00 95.50 122 LEU A C 1
ATOM 936 O O . LEU A 1 122 ? -3.999 -1.019 -14.560 1.00 95.50 122 LEU A O 1
ATOM 940 N N . ALA A 1 123 ? -4.096 -1.514 -12.381 1.00 95.56 123 ALA A N 1
ATOM 941 C CA . ALA A 1 123 ? -4.048 -0.113 -11.960 1.00 95.56 123 ALA A CA 1
ATOM 942 C C . ALA A 1 123 ? -2.711 0.564 -12.321 1.00 95.56 123 ALA A C 1
ATOM 944 O O . ALA A 1 123 ? -2.689 1.743 -12.676 1.00 95.56 123 ALA A O 1
ATOM 945 N N . CYS A 1 124 ? -1.599 -0.168 -12.240 1.00 96.94 124 CYS A N 1
ATOM 946 C CA . CYS A 1 124 ? -0.282 0.307 -12.653 1.00 96.94 124 CYS A CA 1
ATOM 947 C C . CYS A 1 124 ? -0.171 0.473 -14.175 1.00 96.94 124 CYS A C 1
ATOM 949 O O . CYS A 1 124 ? 0.415 1.458 -14.612 1.00 96.94 124 CYS A O 1
ATOM 951 N N . GLU A 1 125 ? -0.755 -0.423 -14.972 1.00 95.56 125 GLU A N 1
ATOM 952 C CA . GLU A 1 125 ? -0.838 -0.297 -16.433 1.00 95.56 125 GLU A CA 1
ATOM 953 C C . GLU A 1 125 ? -1.642 0.945 -16.834 1.00 95.56 125 GLU A C 1
ATOM 955 O O . GLU A 1 125 ? -1.165 1.768 -17.616 1.00 95.56 125 GLU A O 1
ATOM 960 N N . GLU A 1 126 ? -2.825 1.147 -16.241 1.00 95.25 126 GLU A N 1
ATOM 961 C CA . GLU A 1 126 ? -3.629 2.347 -16.498 1.00 95.25 126 GLU A CA 1
ATOM 962 C C . GLU A 1 126 ? -2.897 3.632 -16.093 1.00 95.25 126 GLU A C 1
ATOM 964 O O . GLU A 1 126 ? -2.970 4.649 -16.787 1.00 95.25 126 GLU A O 1
ATOM 969 N N . MET A 1 127 ? -2.188 3.600 -14.963 1.00 95.69 127 MET A N 1
ATOM 970 C CA . MET A 1 127 ? -1.381 4.726 -14.506 1.00 95.69 127 MET A CA 1
ATOM 971 C C . MET A 1 127 ? -0.224 5.005 -15.467 1.00 95.69 127 MET A C 1
ATOM 973 O O . MET A 1 127 ? 0.005 6.163 -15.818 1.00 95.69 127 MET A O 1
ATOM 977 N N . ALA A 1 128 ? 0.478 3.964 -15.917 1.00 94.75 128 ALA A N 1
ATOM 978 C CA . ALA A 1 128 ? 1.586 4.081 -16.852 1.00 94.75 128 ALA A CA 1
ATOM 979 C C . ALA A 1 128 ? 1.128 4.677 -18.188 1.00 94.75 128 ALA A C 1
ATOM 981 O O . ALA A 1 128 ? 1.753 5.612 -18.681 1.00 94.75 128 ALA A O 1
ATOM 982 N N . ALA A 1 129 ? -0.009 4.218 -18.717 1.00 94.69 129 ALA A N 1
ATOM 983 C CA . ALA A 1 129 ? -0.593 4.740 -19.952 1.00 94.69 129 ALA A CA 1
ATOM 984 C C . ALA A 1 129 ? -0.933 6.240 -19.883 1.00 94.69 129 ALA A C 1
ATOM 986 O O . ALA A 1 129 ? -0.895 6.926 -20.902 1.00 94.69 129 ALA A O 1
ATOM 987 N N . ARG A 1 130 ? -1.270 6.761 -18.695 1.00 93.94 130 ARG A N 1
ATOM 988 C CA . ARG A 1 130 ? -1.649 8.172 -18.505 1.00 93.94 130 ARG A CA 1
ATOM 989 C C . ARG A 1 130 ? -0.477 9.076 -18.141 1.00 93.94 130 ARG A C 1
ATOM 991 O O . ARG A 1 130 ? -0.482 10.244 -18.517 1.00 93.94 130 ARG A O 1
ATOM 998 N N . LEU A 1 131 ? 0.465 8.576 -17.344 1.00 93.44 131 LEU A N 1
ATOM 999 C CA . LEU A 1 131 ? 1.448 9.415 -16.654 1.00 93.44 131 LEU A CA 1
ATOM 1000 C C . LEU A 1 131 ? 2.892 9.142 -17.071 1.00 93.44 131 LEU A C 1
ATOM 1002 O O . LEU A 1 131 ? 3.724 10.040 -16.954 1.00 93.44 131 LEU A O 1
ATOM 1006 N N . CYS A 1 132 ? 3.221 7.938 -17.539 1.00 91.25 132 CYS A N 1
ATOM 1007 C CA . CYS A 1 132 ? 4.585 7.610 -17.942 1.00 91.25 132 CYS A CA 1
ATOM 1008 C C . CYS A 1 132 ? 4.860 8.047 -19.384 1.00 91.25 132 CYS A C 1
ATOM 1010 O O . CYS A 1 132 ? 3.964 8.141 -20.217 1.00 91.25 132 CYS A O 1
ATOM 1012 N N . LYS A 1 133 ? 6.140 8.271 -19.697 1.00 88.56 133 LYS A N 1
ATOM 1013 C CA . LYS A 1 133 ? 6.584 8.624 -21.052 1.00 88.56 133 LYS A CA 1
ATOM 1014 C C . LYS A 1 133 ? 6.283 7.525 -22.084 1.00 88.56 133 LYS A C 1
ATOM 1016 O O . LYS A 1 133 ? 6.031 7.820 -23.247 1.00 88.56 133 LYS A O 1
ATOM 1021 N N . SER A 1 134 ? 6.361 6.262 -21.669 1.00 87.25 134 SER A N 1
ATOM 1022 C CA . SER A 1 134 ? 6.061 5.086 -22.487 1.00 87.25 134 SER A CA 1
ATOM 1023 C C . SER A 1 134 ? 5.565 3.968 -21.575 1.00 87.25 134 SER A C 1
ATOM 1025 O O . SER A 1 134 ? 6.285 3.565 -20.661 1.00 87.25 134 SER A O 1
ATOM 1027 N N . ALA A 1 135 ? 4.347 3.477 -21.818 1.00 88.25 135 ALA A N 1
ATOM 1028 C CA . ALA A 1 135 ? 3.794 2.339 -21.083 1.00 88.25 135 ALA A CA 1
ATOM 1029 C C . ALA A 1 135 ? 4.556 1.039 -21.407 1.00 88.25 135 ALA A C 1
ATOM 1031 O O . ALA A 1 135 ? 4.916 0.286 -20.503 1.00 88.25 135 ALA A O 1
ATOM 1032 N N . ASP A 1 136 ? 4.903 0.838 -22.682 1.00 86.75 136 ASP A N 1
ATOM 1033 C CA . ASP A 1 136 ? 5.623 -0.349 -23.166 1.00 86.75 136 ASP A CA 1
ATOM 1034 C C . ASP A 1 136 ? 6.995 -0.524 -22.500 1.00 86.75 136 ASP A C 1
ATOM 1036 O O . ASP A 1 136 ? 7.403 -1.640 -22.170 1.00 86.75 136 ASP A O 1
ATOM 1040 N N . TYR A 1 137 ? 7.684 0.589 -22.213 1.00 86.62 137 TYR A N 1
ATOM 1041 C CA . TYR A 1 137 ? 8.963 0.568 -21.503 1.00 86.62 137 TYR A CA 1
ATOM 1042 C C . TYR A 1 137 ? 8.869 -0.141 -20.140 1.00 86.62 137 TYR A C 1
ATOM 1044 O O . TYR A 1 137 ? 9.792 -0.856 -19.742 1.00 86.62 137 TYR A O 1
ATOM 1052 N N . GLY A 1 138 ? 7.750 0.022 -19.430 1.00 89.75 138 GLY A N 1
ATOM 1053 C CA . GLY A 1 138 ? 7.527 -0.627 -18.142 1.00 89.75 138 GLY A CA 1
ATOM 1054 C C . GLY A 1 138 ? 7.486 -2.154 -18.245 1.00 89.75 138 GLY A C 1
ATOM 1055 O O . GLY A 1 138 ? 8.093 -2.843 -17.420 1.00 89.75 138 GLY A O 1
ATOM 1056 N N . HIS A 1 139 ? 6.851 -2.688 -19.291 1.00 90.50 139 HIS A N 1
ATOM 1057 C CA . HIS A 1 139 ? 6.797 -4.129 -19.556 1.00 90.50 139 HIS A CA 1
ATOM 1058 C C . HIS A 1 139 ? 8.173 -4.690 -19.927 1.00 90.50 139 HIS A C 1
ATOM 1060 O O . HIS A 1 139 ? 8.597 -5.721 -19.402 1.00 90.50 139 HIS A O 1
ATOM 1066 N N . GLU A 1 140 ? 8.916 -3.983 -20.774 1.00 88.00 140 GLU A N 1
ATOM 1067 C CA . GLU A 1 140 ? 10.292 -4.341 -21.119 1.00 88.00 140 GLU A CA 1
ATOM 1068 C C . GLU A 1 140 ? 11.202 -4.391 -19.885 1.00 88.00 140 GLU A C 1
ATOM 1070 O O . GLU A 1 140 ? 11.939 -5.361 -19.667 1.00 88.00 140 GLU A O 1
ATOM 1075 N N . LEU A 1 141 ? 11.103 -3.375 -19.024 1.00 88.62 141 LEU A N 1
ATOM 1076 C CA . LEU A 1 141 ? 11.829 -3.322 -17.762 1.00 88.62 141 LEU A CA 1
ATOM 1077 C C . LEU A 1 141 ? 11.425 -4.472 -16.828 1.00 88.62 141 LEU A C 1
ATOM 1079 O O . LEU A 1 141 ? 12.282 -5.030 -16.133 1.00 88.62 141 LEU A O 1
ATOM 1083 N N . ALA A 1 142 ? 10.149 -4.865 -16.825 1.00 91.12 142 ALA A N 1
ATOM 1084 C CA . ALA A 1 142 ? 9.665 -6.002 -16.054 1.00 91.12 142 ALA A CA 1
ATOM 1085 C C . ALA A 1 142 ? 10.254 -7.330 -16.559 1.00 91.12 142 ALA A C 1
ATOM 1087 O O . ALA A 1 142 ? 10.705 -8.144 -15.748 1.00 91.12 142 ALA A O 1
ATOM 1088 N N . VAL A 1 143 ? 10.324 -7.549 -17.873 1.00 89.12 143 VAL A N 1
ATOM 1089 C CA . VAL A 1 143 ? 10.944 -8.755 -18.445 1.00 89.12 143 VAL A CA 1
ATOM 1090 C C . VAL A 1 143 ? 12.431 -8.803 -18.104 1.00 89.12 143 VAL A C 1
ATOM 1092 O O . VAL A 1 143 ? 12.922 -9.822 -17.612 1.00 89.12 143 VAL A O 1
ATOM 1095 N N . TRP A 1 144 ? 13.147 -7.694 -18.287 1.00 86.19 144 TRP A N 1
ATOM 1096 C CA . TRP A 1 144 ? 14.580 -7.615 -18.007 1.00 86.19 144 TRP A CA 1
ATOM 1097 C C . TRP A 1 144 ? 14.906 -7.848 -16.528 1.00 86.19 144 TRP A C 1
ATOM 1099 O O . TRP A 1 144 ? 15.723 -8.709 -16.187 1.00 86.19 144 TRP A O 1
ATOM 1109 N N . SER A 1 145 ? 14.220 -7.137 -15.629 1.00 87.56 145 SER A N 1
ATOM 1110 C CA . SER A 1 145 ? 14.501 -7.201 -14.189 1.00 87.56 145 SER A CA 1
ATOM 1111 C C . SER A 1 145 ? 14.084 -8.527 -13.547 1.00 87.56 145 SER A C 1
ATOM 1113 O O . SER A 1 145 ? 14.606 -8.876 -12.489 1.00 87.56 145 SER A O 1
ATOM 1115 N N . SER A 1 146 ? 13.219 -9.322 -14.189 1.00 86.81 146 SER A N 1
ATOM 1116 C CA . SER A 1 146 ? 12.822 -10.652 -13.695 1.00 86.81 146 SER A CA 1
ATOM 1117 C C . SER A 1 146 ? 14.021 -11.575 -13.426 1.00 86.81 146 SER A C 1
ATOM 1119 O O . SER A 1 146 ? 14.008 -12.375 -12.488 1.00 86.81 146 SER A O 1
ATOM 1121 N N . LYS A 1 147 ? 15.095 -11.440 -14.216 1.00 83.69 147 LYS A N 1
ATOM 1122 C CA . LYS A 1 147 ? 16.302 -12.268 -14.103 1.00 83.69 147 LYS A CA 1
ATOM 1123 C C . LYS A 1 147 ? 17.196 -11.858 -12.928 1.00 83.69 147 LYS A C 1
ATOM 1125 O O . LYS A 1 147 ? 17.925 -12.708 -12.424 1.00 83.69 147 LYS A O 1
ATOM 1130 N N . LEU A 1 148 ? 17.122 -10.602 -12.482 1.00 83.81 148 LEU A N 1
ATOM 1131 C CA . LEU A 1 148 ? 17.999 -10.044 -11.447 1.00 83.81 148 LEU A CA 1
ATOM 1132 C C . LEU A 1 148 ? 17.613 -10.478 -10.033 1.00 83.81 148 LEU A C 1
ATOM 1134 O O . LEU A 1 148 ? 18.480 -10.672 -9.188 1.00 83.81 148 LEU A O 1
ATOM 1138 N N . TYR A 1 149 ? 16.319 -10.668 -9.779 1.00 84.38 149 TYR A N 1
ATOM 1139 C CA . TYR A 1 149 ? 15.798 -10.856 -8.423 1.00 84.38 149 TYR A CA 1
ATOM 1140 C C . TYR A 1 149 ? 15.325 -12.284 -8.123 1.00 84.38 149 TYR A C 1
ATOM 1142 O O . TYR A 1 149 ? 14.519 -12.498 -7.223 1.00 84.38 149 TYR A O 1
ATOM 1150 N N . LYS A 1 150 ? 15.835 -13.294 -8.841 1.00 78.75 150 LYS A N 1
ATOM 1151 C CA . LYS A 1 150 ? 15.457 -14.707 -8.616 1.00 78.75 150 LYS A CA 1
ATOM 1152 C C . LYS A 1 150 ? 15.711 -15.181 -7.173 1.00 78.75 150 LYS A C 1
ATOM 1154 O O . LYS A 1 150 ? 14.951 -15.993 -6.639 1.00 78.75 150 LYS A O 1
ATOM 1159 N N . ASN A 1 151 ? 16.757 -14.644 -6.543 1.00 77.38 151 ASN A N 1
ATOM 1160 C CA . ASN A 1 151 ? 17.210 -15.003 -5.197 1.00 77.38 151 ASN A CA 1
ATOM 1161 C C . ASN A 1 151 ? 17.058 -13.855 -4.185 1.00 77.38 151 ASN A C 1
ATOM 1163 O O . ASN A 1 151 ? 17.825 -13.787 -3.235 1.00 77.38 151 ASN A O 1
ATOM 1167 N N . SER A 1 152 ? 16.090 -12.955 -4.377 1.00 81.56 152 SER A N 1
ATOM 1168 C CA . SER A 1 152 ? 15.879 -11.829 -3.459 1.00 81.56 152 SER A CA 1
ATOM 1169 C C . SER A 1 152 ? 15.500 -12.290 -2.050 1.00 81.56 152 SER A C 1
ATOM 1171 O O . SER A 1 152 ? 14.587 -13.112 -1.894 1.00 81.56 152 SER A O 1
ATOM 1173 N N . ASN A 1 153 ? 16.122 -11.697 -1.033 1.00 83.88 153 ASN A N 1
ATOM 1174 C CA . ASN A 1 153 ? 15.805 -11.937 0.372 1.00 83.88 153 ASN A CA 1
ATOM 1175 C C . ASN A 1 153 ? 14.594 -11.101 0.847 1.00 83.88 153 ASN A C 1
ATOM 1177 O O . ASN A 1 153 ? 14.718 -10.211 1.687 1.00 83.88 153 ASN A O 1
ATOM 1181 N N . TRP A 1 154 ? 13.433 -11.360 0.234 1.00 90.19 154 TRP A N 1
ATOM 1182 C CA . TRP A 1 154 ? 12.162 -10.675 0.503 1.00 90.19 154 TRP A CA 1
ATOM 1183 C C . TRP A 1 154 ? 11.485 -11.213 1.765 1.00 90.19 154 TRP A C 1
ATOM 1185 O O . TRP A 1 154 ? 11.257 -12.422 1.858 1.00 90.19 154 TRP A O 1
ATOM 1195 N N . THR A 1 155 ? 11.122 -10.330 2.702 1.00 90.75 155 THR A N 1
ATOM 1196 C CA . THR A 1 155 ? 10.570 -10.744 4.010 1.00 90.75 155 THR A CA 1
ATOM 1197 C C . THR A 1 155 ? 9.082 -10.452 4.200 1.00 90.75 155 THR A C 1
ATOM 1199 O O . THR A 1 155 ? 8.421 -11.140 4.975 1.00 90.75 155 THR A O 1
ATOM 1202 N N . LEU A 1 156 ? 8.518 -9.502 3.450 1.00 86.31 156 LEU A N 1
ATOM 1203 C CA . LEU A 1 156 ? 7.111 -9.086 3.562 1.00 86.31 156 LEU A CA 1
ATOM 1204 C C . LEU A 1 156 ? 6.094 -10.066 2.940 1.00 86.31 156 LEU A C 1
ATOM 1206 O O . LEU A 1 156 ? 4.890 -9.813 2.973 1.00 86.31 156 LEU A O 1
ATOM 1210 N N . GLY A 1 157 ? 6.534 -11.187 2.363 1.00 88.81 157 GLY A N 1
ATOM 1211 C CA . GLY A 1 157 ? 5.627 -12.183 1.798 1.00 88.81 157 GLY A CA 1
ATOM 1212 C C . GLY A 1 157 ? 6.318 -13.255 0.961 1.00 88.81 157 GLY A C 1
ATOM 1213 O O . GLY A 1 157 ? 7.490 -13.570 1.137 1.00 88.81 157 GLY A O 1
ATOM 1214 N N . SER A 1 158 ? 5.577 -13.839 0.019 1.00 91.44 158 SER A N 1
ATOM 1215 C CA . SER A 1 158 ? 6.127 -14.859 -0.881 1.00 91.44 158 SER A CA 1
ATOM 1216 C C . SER A 1 158 ? 6.988 -14.247 -1.993 1.00 91.44 158 SER A C 1
ATOM 1218 O O . SER A 1 158 ? 6.786 -13.105 -2.403 1.00 91.44 158 SER A O 1
ATOM 1220 N N . LYS A 1 159 ? 7.885 -15.046 -2.587 1.00 89.88 159 LYS A N 1
ATOM 1221 C CA . LYS A 1 159 ? 8.636 -14.638 -3.792 1.00 89.88 159 LYS A CA 1
ATOM 1222 C C . LYS A 1 159 ? 7.724 -14.243 -4.963 1.00 89.88 159 LYS A C 1
ATOM 1224 O O . LYS A 1 159 ? 8.079 -13.373 -5.751 1.00 89.88 159 LYS A O 1
ATOM 1229 N N . LYS A 1 160 ? 6.537 -14.857 -5.073 1.00 91.88 160 LYS A N 1
ATOM 1230 C CA . LYS A 1 160 ? 5.529 -14.484 -6.080 1.00 91.88 160 LYS A CA 1
ATOM 1231 C C . LYS A 1 160 ? 4.969 -13.084 -5.817 1.00 91.88 160 LYS A C 1
ATOM 1233 O O . LYS A 1 160 ? 4.868 -12.302 -6.755 1.00 91.88 160 LYS A O 1
ATOM 1238 N N . ALA A 1 161 ? 4.678 -12.759 -4.554 1.00 92.31 161 ALA A N 1
ATOM 1239 C CA . ALA A 1 161 ? 4.234 -11.422 -4.156 1.00 92.31 161 ALA A CA 1
ATOM 1240 C C . ALA A 1 161 ? 5.300 -10.366 -4.481 1.00 92.31 161 ALA A C 1
ATOM 1242 O O . ALA A 1 161 ? 4.981 -9.343 -5.078 1.00 92.31 161 ALA A O 1
ATOM 1243 N N . PHE A 1 162 ? 6.576 -10.663 -4.210 1.00 94.19 162 PHE A N 1
ATOM 1244 C CA . PHE A 1 162 ? 7.672 -9.789 -4.624 1.00 94.19 162 PHE A CA 1
ATOM 1245 C C . PHE A 1 162 ? 7.758 -9.625 -6.146 1.00 94.19 162 PHE A C 1
ATOM 1247 O O . PHE A 1 162 ? 7.883 -8.507 -6.632 1.00 94.19 162 PHE A O 1
ATOM 1254 N N . SER A 1 163 ? 7.668 -10.715 -6.919 1.00 94.19 163 SER A N 1
ATOM 1255 C CA . SER A 1 163 ? 7.722 -10.630 -8.386 1.00 94.19 163 SER A CA 1
ATOM 1256 C C . SER A 1 163 ? 6.614 -9.742 -8.950 1.00 94.19 163 SER A C 1
ATOM 1258 O O . SER A 1 163 ? 6.884 -8.933 -9.836 1.00 94.19 163 SER A O 1
ATOM 1260 N N . ARG A 1 164 ? 5.397 -9.879 -8.413 1.00 95.75 164 ARG A N 1
ATOM 1261 C CA . ARG A 1 164 ? 4.241 -9.037 -8.733 1.00 95.75 164 ARG A CA 1
ATOM 1262 C C . ARG A 1 164 ? 4.493 -7.573 -8.366 1.00 95.75 164 ARG A C 1
ATOM 1264 O O . ARG A 1 164 ? 4.235 -6.686 -9.169 1.00 95.75 164 ARG A O 1
ATOM 1271 N N . LEU A 1 165 ? 5.023 -7.309 -7.171 1.00 96.06 165 LEU A N 1
ATOM 1272 C CA . LEU A 1 165 ? 5.323 -5.952 -6.713 1.00 96.06 165 LEU A CA 1
ATOM 1273 C C . LEU A 1 165 ? 6.415 -5.292 -7.567 1.00 96.06 165 LEU A C 1
ATOM 1275 O O . LEU A 1 165 ? 6.289 -4.140 -7.966 1.00 96.06 165 LEU A O 1
ATOM 1279 N N . ARG A 1 166 ? 7.467 -6.040 -7.906 1.00 95.88 166 ARG A N 1
ATOM 1280 C CA . ARG A 1 166 ? 8.523 -5.600 -8.822 1.00 95.88 166 ARG A CA 1
ATOM 1281 C C . ARG A 1 166 ? 7.943 -5.212 -10.179 1.00 95.88 166 ARG A C 1
ATOM 1283 O O . ARG A 1 166 ? 8.289 -4.154 -10.687 1.00 95.88 166 ARG A O 1
ATOM 1290 N N . GLU A 1 167 ? 7.079 -6.049 -10.748 1.00 96.31 167 GLU A N 1
ATOM 1291 C CA . GLU A 1 167 ? 6.409 -5.776 -12.022 1.00 96.31 167 GLU A CA 1
ATOM 1292 C C . GLU A 1 167 ? 5.563 -4.501 -11.955 1.00 96.31 167 GLU A C 1
ATOM 1294 O O . GLU A 1 167 ? 5.752 -3.618 -12.788 1.00 96.31 167 GLU A O 1
ATOM 1299 N N . ALA A 1 168 ? 4.754 -4.333 -10.903 1.00 97.56 168 ALA A N 1
ATOM 1300 C CA . ALA A 1 168 ? 4.021 -3.094 -10.643 1.00 97.56 168 ALA A CA 1
ATOM 1301 C C . ALA A 1 168 ? 4.956 -1.870 -10.628 1.00 97.56 168 ALA A C 1
ATOM 1303 O O . ALA A 1 168 ? 4.695 -0.875 -11.301 1.00 97.56 168 ALA A O 1
ATOM 1304 N N . GLY A 1 169 ? 6.087 -1.962 -9.919 1.00 96.44 169 GLY A N 1
ATOM 1305 C CA . GLY A 1 169 ? 7.098 -0.906 -9.873 1.00 96.44 169 GLY A CA 1
ATOM 1306 C C . GLY A 1 169 ? 7.777 -0.637 -11.220 1.00 96.44 169 GLY A C 1
ATOM 1307 O O . GLY A 1 169 ? 8.089 0.512 -11.517 1.00 96.44 169 GLY A O 1
ATOM 1308 N N . CYS A 1 170 ? 7.991 -1.654 -12.058 1.00 95.06 170 CYS A N 1
ATOM 1309 C CA . CYS A 1 170 ? 8.522 -1.467 -13.409 1.00 95.06 170 CYS A CA 1
ATOM 1310 C C . CYS A 1 170 ? 7.547 -0.679 -14.294 1.00 95.06 170 CYS A C 1
ATOM 1312 O O . CYS A 1 170 ? 7.978 0.259 -14.967 1.00 95.06 170 CYS A O 1
ATOM 1314 N N . LEU A 1 171 ? 6.252 -1.010 -14.240 1.00 95.88 171 LEU A N 1
ATOM 1315 C CA . LEU A 1 171 ? 5.198 -0.341 -15.010 1.00 95.88 171 LEU A CA 1
ATOM 1316 C C . LEU A 1 171 ? 5.145 1.163 -14.721 1.00 95.88 171 LEU A C 1
ATOM 1318 O O . LEU A 1 171 ? 5.177 1.971 -15.642 1.00 95.88 171 LEU A O 1
ATOM 1322 N N . ILE A 1 172 ? 5.152 1.546 -13.442 1.00 95.88 172 ILE A N 1
ATOM 1323 C CA . ILE A 1 172 ? 5.069 2.957 -13.020 1.00 95.88 172 ILE A CA 1
ATOM 1324 C C . ILE A 1 172 ? 6.442 3.599 -12.772 1.00 95.88 172 ILE A C 1
ATOM 1326 O O . ILE A 1 172 ? 6.541 4.647 -12.131 1.00 95.88 172 ILE A O 1
ATOM 1330 N N . SER A 1 173 ? 7.519 2.984 -13.271 1.00 93.12 173 SER A N 1
ATOM 1331 C CA . SER A 1 173 ? 8.895 3.403 -12.970 1.00 93.12 173 SER A CA 1
ATOM 1332 C C . SER A 1 173 ? 9.224 4.832 -13.403 1.00 93.12 173 SER A C 1
ATOM 1334 O O . SER A 1 173 ? 10.134 5.443 -12.846 1.00 93.12 173 SER A O 1
ATOM 1336 N N . ASP A 1 174 ? 8.494 5.378 -14.374 1.00 89.25 174 ASP A N 1
ATOM 1337 C CA . ASP A 1 174 ? 8.731 6.708 -14.937 1.00 89.25 174 ASP A CA 1
ATOM 1338 C C . ASP A 1 174 ? 7.564 7.675 -14.689 1.00 89.25 174 ASP A C 1
ATOM 1340 O O . ASP A 1 174 ? 7.378 8.639 -15.422 1.00 89.25 174 ASP A O 1
ATOM 1344 N N . VAL A 1 175 ? 6.739 7.432 -13.665 1.00 94.12 175 VAL A N 1
ATOM 1345 C CA . VAL A 1 175 ? 5.531 8.236 -13.385 1.00 94.12 175 VAL A CA 1
ATOM 1346 C C . VAL A 1 175 ? 5.830 9.709 -13.061 1.00 94.12 175 VAL A C 1
ATOM 1348 O O . VAL A 1 175 ? 5.010 10.582 -13.322 1.00 94.12 175 VAL A O 1
ATOM 1351 N N . ALA A 1 176 ? 7.021 10.010 -12.533 1.00 93.38 176 ALA A N 1
ATOM 1352 C CA . ALA A 1 176 ? 7.447 11.366 -12.174 1.00 93.38 176 ALA A CA 1
ATOM 1353 C C . ALA A 1 176 ? 8.319 12.045 -13.250 1.00 93.38 176 ALA A C 1
ATOM 1355 O O . ALA A 1 176 ? 8.999 13.033 -12.962 1.00 93.38 176 ALA A O 1
ATOM 1356 N N . TRP A 1 177 ? 8.349 11.532 -14.487 1.00 89.44 177 TRP A N 1
ATOM 1357 C CA . TRP A 1 177 ? 9.239 12.047 -15.538 1.00 89.44 177 TRP A CA 1
ATOM 1358 C C . TRP A 1 177 ? 9.015 13.541 -15.834 1.00 89.44 177 TRP A C 1
ATOM 1360 O O . TRP A 1 177 ? 9.986 14.287 -15.994 1.00 89.44 177 TRP A O 1
ATOM 1370 N N . ALA A 1 178 ? 7.754 13.986 -15.831 1.00 90.62 178 ALA A N 1
ATOM 1371 C CA . ALA A 1 178 ? 7.358 15.366 -16.110 1.00 90.62 178 ALA A CA 1
ATOM 1372 C C . ALA A 1 178 ? 7.678 16.342 -14.961 1.00 90.62 178 ALA A C 1
ATOM 1374 O O . ALA A 1 178 ? 7.755 17.549 -15.185 1.00 90.62 178 ALA A O 1
ATOM 1375 N N . SER A 1 179 ? 7.904 15.844 -13.742 1.00 92.56 179 SER A N 1
ATOM 1376 C CA . SER A 1 179 ? 8.264 16.687 -12.598 1.00 92.56 179 SER A CA 1
ATOM 1377 C C . SER A 1 179 ? 9.683 17.242 -12.723 1.00 92.56 179 SER A C 1
ATOM 1379 O O . SER A 1 179 ? 10.562 16.636 -13.343 1.00 92.56 179 SER A O 1
ATOM 1381 N N . HIS A 1 180 ? 9.937 18.384 -12.078 1.00 92.31 180 HIS A N 1
ATOM 1382 C CA . HIS A 1 180 ? 11.278 18.965 -11.998 1.00 92.31 180 HIS A CA 1
ATOM 1383 C C . HIS A 1 180 ? 12.274 17.959 -11.382 1.00 92.31 180 HIS A C 1
ATOM 1385 O O . HIS A 1 180 ? 11.931 17.328 -10.379 1.00 92.31 180 HIS A O 1
ATOM 1391 N N . PRO A 1 181 ? 13.510 17.817 -11.913 1.00 89.50 181 PRO A N 1
ATOM 1392 C CA . PRO A 1 181 ? 14.488 16.831 -11.447 1.00 89.50 181 PRO A CA 1
ATOM 1393 C C . PRO A 1 181 ? 14.681 16.768 -9.929 1.00 89.50 181 PRO A C 1
ATOM 1395 O O . PRO A 1 181 ? 14.714 15.670 -9.384 1.00 89.50 181 PRO A O 1
ATOM 1398 N N . SER A 1 182 ? 14.744 17.922 -9.258 1.00 88.44 182 SER A N 1
ATOM 1399 C CA . SER A 1 182 ? 14.926 18.001 -7.799 1.00 88.44 182 SER A CA 1
ATOM 1400 C C . SER A 1 182 ? 13.757 17.443 -6.985 1.00 88.44 182 SER A C 1
ATOM 1402 O O . SER A 1 182 ? 13.944 17.115 -5.827 1.00 88.44 182 SER A O 1
ATOM 1404 N N . TRP A 1 183 ? 12.563 17.334 -7.575 1.00 90.00 183 TRP A N 1
ATOM 1405 C CA . TRP A 1 183 ? 11.338 16.912 -6.888 1.00 90.00 183 TRP A CA 1
ATOM 1406 C C . TRP A 1 183 ? 10.845 15.537 -7.335 1.00 90.00 183 TRP A C 1
ATOM 1408 O O . TRP A 1 183 ? 9.827 15.064 -6.836 1.00 90.00 183 TRP A O 1
ATOM 1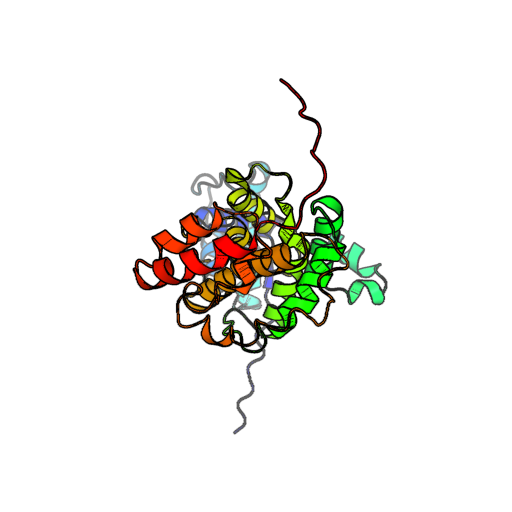418 N N . ARG A 1 184 ? 11.514 14.875 -8.290 1.00 91.81 184 ARG A N 1
ATOM 1419 C CA . ARG A 1 184 ? 11.024 13.600 -8.842 1.00 91.81 184 ARG A CA 1
ATOM 1420 C C . ARG A 1 184 ? 10.934 12.503 -7.792 1.00 91.81 184 ARG A C 1
ATOM 1422 O O . ARG A 1 184 ? 9.952 11.768 -7.795 1.00 91.81 184 ARG A O 1
ATOM 1429 N N . ALA A 1 185 ? 11.922 12.420 -6.899 1.00 92.06 185 ALA A N 1
ATOM 1430 C CA . ALA A 1 185 ? 11.934 11.436 -5.821 1.00 92.06 185 ALA A CA 1
ATOM 1431 C C . ALA A 1 185 ? 10.743 11.638 -4.869 1.00 92.06 185 ALA A C 1
ATOM 1433 O O . ALA A 1 185 ? 10.002 10.695 -4.608 1.00 92.06 185 ALA A O 1
ATOM 1434 N N . ASP A 1 186 ? 10.485 12.870 -4.429 1.00 92.75 186 ASP A N 1
ATOM 1435 C CA . ASP A 1 186 ? 9.318 13.178 -3.594 1.00 92.75 186 ASP A CA 1
ATOM 1436 C C . ASP A 1 186 ? 7.995 12.993 -4.331 1.00 92.75 186 ASP A C 1
ATOM 1438 O O . ASP A 1 186 ? 7.063 12.402 -3.787 1.00 92.75 186 ASP A O 1
ATOM 1442 N N . THR A 1 187 ? 7.922 13.425 -5.592 1.00 94.69 187 THR A N 1
ATOM 1443 C CA . THR A 1 187 ? 6.724 13.260 -6.424 1.00 94.69 187 THR A CA 1
ATOM 1444 C C . THR A 1 187 ? 6.362 11.784 -6.531 1.00 94.69 187 THR A C 1
ATOM 1446 O O . THR A 1 187 ? 5.221 11.420 -6.256 1.00 94.69 187 THR A O 1
ATOM 1449 N N . VAL A 1 188 ? 7.312 10.914 -6.899 1.00 95.19 188 VAL A N 1
ATOM 1450 C CA . VAL A 1 188 ? 7.008 9.489 -7.068 1.00 95.19 188 VAL A CA 1
ATOM 1451 C C . VAL A 1 188 ? 6.610 8.834 -5.750 1.00 95.19 188 VAL A C 1
ATOM 1453 O O . VAL A 1 188 ? 5.661 8.053 -5.740 1.00 95.19 188 VAL A O 1
ATOM 1456 N N . ARG A 1 189 ? 7.251 9.195 -4.627 1.00 94.12 189 ARG A N 1
ATOM 1457 C CA . ARG A 1 189 ? 6.840 8.715 -3.297 1.00 94.12 189 ARG A CA 1
ATOM 1458 C C . ARG A 1 189 ? 5.384 9.075 -3.027 1.00 94.12 189 ARG A C 1
ATOM 1460 O O . ARG A 1 189 ? 4.589 8.190 -2.728 1.00 94.12 189 ARG A O 1
ATOM 1467 N N . GLN A 1 190 ? 5.027 10.350 -3.179 1.00 93.94 190 GLN A N 1
ATOM 1468 C CA . GLN A 1 190 ? 3.670 10.830 -2.916 1.00 93.94 190 GLN A CA 1
ATOM 1469 C C . GLN A 1 190 ? 2.644 10.161 -3.831 1.00 93.94 190 GLN A C 1
ATOM 1471 O O . GLN A 1 190 ? 1.617 9.685 -3.348 1.00 93.94 190 GLN A O 1
ATOM 1476 N N . VAL A 1 191 ? 2.941 10.046 -5.129 1.00 95.38 191 VAL A N 1
ATOM 1477 C CA . VAL A 1 191 ? 2.062 9.374 -6.094 1.00 95.38 191 VAL A CA 1
ATOM 1478 C C . VAL A 1 191 ? 1.824 7.920 -5.689 1.00 95.38 191 VAL A C 1
ATOM 1480 O O . VAL A 1 191 ? 0.678 7.497 -5.595 1.00 95.38 191 VAL A O 1
ATOM 1483 N N . VAL A 1 192 ? 2.875 7.157 -5.390 1.00 95.56 192 VAL A N 1
ATOM 1484 C CA . VAL A 1 192 ? 2.764 5.724 -5.066 1.00 95.56 192 VAL A CA 1
ATOM 1485 C C . VAL A 1 192 ? 2.046 5.492 -3.737 1.00 95.56 192 VAL A C 1
ATOM 1487 O O . VAL A 1 192 ? 1.185 4.613 -3.635 1.00 95.56 192 VAL A O 1
ATOM 1490 N N . LEU A 1 193 ? 2.380 6.280 -2.713 1.00 95.25 193 LEU A N 1
ATOM 1491 C CA . LEU A 1 193 ? 1.785 6.147 -1.386 1.00 95.25 193 LEU A CA 1
ATOM 1492 C C . LEU A 1 193 ? 0.286 6.459 -1.409 1.00 95.25 193 LEU A C 1
ATOM 1494 O O . LEU A 1 193 ? -0.487 5.737 -0.785 1.00 95.25 193 LEU A O 1
ATOM 1498 N N . THR A 1 194 ? -0.128 7.484 -2.159 1.00 94.19 194 THR A N 1
ATOM 1499 C CA . THR A 1 194 ? -1.519 7.972 -2.179 1.00 94.19 194 THR A CA 1
ATOM 1500 C C . THR A 1 194 ? -2.379 7.379 -3.296 1.00 94.19 194 THR A C 1
ATOM 1502 O O . THR A 1 194 ? -3.602 7.517 -3.264 1.00 94.19 194 THR A O 1
ATOM 1505 N N . ALA A 1 195 ? -1.776 6.682 -4.264 1.00 94.19 195 ALA A N 1
ATOM 1506 C CA . ALA A 1 195 ? -2.494 6.087 -5.382 1.00 94.19 195 ALA A CA 1
ATOM 1507 C C . ALA A 1 195 ? -3.605 5.124 -4.921 1.00 94.19 195 ALA A C 1
ATOM 1509 O O . ALA A 1 195 ? -3.393 4.325 -3.997 1.00 94.19 195 ALA A O 1
ATOM 1510 N N . PRO A 1 196 ? -4.766 5.101 -5.601 1.00 91.62 196 PRO A N 1
ATOM 1511 C CA . PRO A 1 196 ? -5.906 4.256 -5.245 1.00 91.62 196 PRO A CA 1
ATOM 1512 C C . PRO A 1 196 ? -5.711 2.781 -5.654 1.00 91.62 196 PRO A C 1
ATOM 1514 O O . PRO A 1 196 ? -6.620 2.141 -6.175 1.00 91.62 196 PRO A O 1
ATOM 1517 N N . PHE A 1 197 ? -4.521 2.217 -5.431 1.00 92.94 197 PHE A N 1
ATOM 1518 C CA . PHE A 1 197 ? -4.242 0.809 -5.699 1.00 92.94 197 PHE A CA 1
ATOM 1519 C C . PHE A 1 197 ? -5.082 -0.122 -4.817 1.00 92.94 197 PHE A C 1
ATOM 1521 O O . PHE A 1 197 ? -5.207 0.078 -3.605 1.00 92.94 197 PHE A O 1
ATOM 1528 N N . SER A 1 198 ? -5.599 -1.180 -5.437 1.00 90.56 198 SER A N 1
ATOM 1529 C CA . SER A 1 198 ? -6.260 -2.296 -4.760 1.00 90.56 198 SER A CA 1
ATOM 1530 C C . SER A 1 198 ? -5.323 -3.503 -4.692 1.00 90.56 198 SER A C 1
ATOM 1532 O O . SER A 1 198 ? -4.518 -3.729 -5.593 1.00 90.56 198 SER A O 1
ATOM 1534 N N . GLY A 1 199 ? -5.427 -4.294 -3.622 1.00 89.88 199 GLY A N 1
ATOM 1535 C CA . GLY A 1 199 ? -4.618 -5.509 -3.459 1.00 89.88 199 GLY A CA 1
ATOM 1536 C C . GLY A 1 199 ? -3.130 -5.242 -3.208 1.00 89.88 199 GLY A C 1
ATOM 1537 O O . GLY A 1 199 ? -2.288 -5.979 -3.717 1.00 89.88 199 GLY A O 1
ATOM 1538 N N . ILE A 1 200 ? -2.800 -4.184 -2.467 1.00 94.56 200 ILE A N 1
ATOM 1539 C CA . ILE A 1 200 ? -1.436 -3.882 -2.013 1.00 94.56 200 ILE A CA 1
ATOM 1540 C C . ILE A 1 200 ? -1.466 -3.438 -0.548 1.00 94.56 200 ILE A C 1
ATOM 1542 O O . ILE A 1 200 ? -2.280 -2.588 -0.177 1.00 94.56 200 ILE A O 1
ATOM 1546 N N . ARG A 1 201 ? -0.595 -4.016 0.282 1.00 94.25 201 ARG A N 1
ATOM 1547 C CA . ARG A 1 201 ? -0.455 -3.670 1.705 1.00 94.25 201 ARG A CA 1
ATOM 1548 C C . ARG A 1 201 ? 0.312 -2.360 1.877 1.00 94.25 201 ARG A C 1
ATOM 1550 O O . ARG A 1 201 ? 1.014 -1.902 0.975 1.00 94.25 201 ARG A O 1
ATOM 1557 N N . HIS A 1 202 ? 0.199 -1.737 3.044 1.00 95.75 202 HIS A N 1
ATOM 1558 C CA . HIS A 1 202 ? 0.868 -0.461 3.306 1.00 95.75 202 HIS A CA 1
ATOM 1559 C C . HIS A 1 202 ? 2.398 -0.579 3.297 1.00 95.75 202 HIS A C 1
ATOM 1561 O O . HIS A 1 202 ? 3.073 0.285 2.743 1.00 95.75 202 HIS A O 1
ATOM 1567 N N . GLU A 1 203 ? 2.948 -1.675 3.809 1.00 95.12 203 GLU A N 1
ATOM 1568 C CA . GLU A 1 203 ? 4.385 -1.961 3.782 1.00 95.12 203 GLU A CA 1
ATOM 1569 C C . GLU A 1 203 ? 4.891 -2.138 2.344 1.00 95.12 203 GLU A C 1
ATOM 1571 O O . GLU A 1 203 ? 5.961 -1.653 1.982 1.00 95.12 203 GLU A O 1
ATOM 1576 N N . GLU A 1 204 ? 4.090 -2.776 1.485 1.00 95.88 204 GLU A N 1
ATOM 1577 C CA . GLU A 1 204 ? 4.401 -2.945 0.062 1.00 95.88 204 GLU A CA 1
ATOM 1578 C C . GLU A 1 204 ? 4.368 -1.602 -0.690 1.00 95.88 204 GLU A C 1
ATOM 1580 O O . GLU A 1 204 ? 5.200 -1.362 -1.567 1.00 95.88 204 GLU A O 1
ATOM 1585 N N . ARG A 1 205 ? 3.455 -0.689 -0.321 1.00 96.00 205 ARG A N 1
ATOM 1586 C CA . ARG A 1 205 ? 3.434 0.692 -0.841 1.00 96.00 205 ARG A CA 1
ATOM 1587 C C . ARG A 1 205 ? 4.688 1.458 -0.442 1.00 96.00 205 ARG A C 1
ATOM 1589 O O . ARG A 1 205 ? 5.287 2.112 -1.291 1.00 96.00 205 ARG A O 1
ATOM 1596 N N . VAL A 1 206 ? 5.093 1.359 0.824 1.00 95.81 206 VAL A N 1
ATOM 1597 C CA . VAL A 1 206 ? 6.323 1.985 1.332 1.00 95.81 206 VAL A CA 1
ATOM 1598 C C . VAL A 1 206 ? 7.546 1.423 0.604 1.00 95.81 206 VAL A C 1
ATOM 1600 O O . VAL A 1 206 ? 8.387 2.193 0.140 1.00 95.81 206 VAL A O 1
ATOM 1603 N N . PHE A 1 207 ? 7.607 0.105 0.394 1.00 95.75 207 PHE A N 1
ATOM 1604 C CA . PHE A 1 207 ? 8.643 -0.530 -0.423 1.00 95.75 207 PHE A CA 1
ATOM 1605 C C . PHE A 1 207 ? 8.717 0.050 -1.839 1.00 95.75 207 PHE A C 1
ATOM 1607 O O . PHE A 1 207 ? 9.794 0.470 -2.269 1.00 95.75 207 PHE A O 1
ATOM 1614 N N . LEU A 1 208 ? 7.589 0.121 -2.554 1.00 95.94 208 LEU A N 1
ATOM 1615 C CA . LEU A 1 208 ? 7.556 0.696 -3.901 1.00 95.94 208 LEU A CA 1
ATOM 1616 C C . LEU A 1 208 ? 7.959 2.170 -3.910 1.00 95.94 208 LEU A C 1
ATOM 1618 O O . LEU A 1 208 ? 8.729 2.583 -4.776 1.00 95.94 208 LEU A O 1
ATOM 1622 N N . ALA A 1 209 ? 7.483 2.954 -2.944 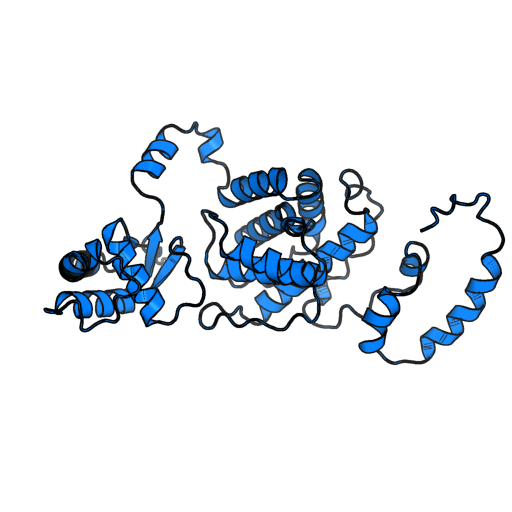1.00 95.31 209 ALA A N 1
ATOM 1623 C CA . ALA A 1 209 ? 7.820 4.366 -2.830 1.00 95.31 209 ALA A CA 1
ATOM 1624 C C . ALA A 1 209 ? 9.330 4.564 -2.629 1.00 95.31 209 ALA A C 1
ATOM 1626 O O . ALA A 1 209 ? 9.930 5.402 -3.302 1.00 95.31 209 ALA A O 1
ATOM 1627 N N . HIS A 1 210 ? 9.970 3.760 -1.772 1.00 93.25 210 HIS A N 1
ATOM 1628 C CA . HIS A 1 210 ? 11.426 3.781 -1.613 1.00 93.25 210 HIS A CA 1
ATOM 1629 C C . HIS A 1 210 ? 12.150 3.358 -2.888 1.00 93.25 210 HIS A C 1
ATOM 1631 O O . HIS A 1 210 ? 13.056 4.062 -3.333 1.00 93.25 210 HIS A O 1
ATOM 1637 N N . ALA A 1 211 ? 11.759 2.232 -3.490 1.00 93.44 211 ALA A N 1
ATOM 1638 C CA . ALA A 1 211 ? 12.411 1.723 -4.690 1.00 93.44 211 ALA A CA 1
ATOM 1639 C C . ALA A 1 211 ? 12.367 2.752 -5.826 1.00 93.44 211 ALA A C 1
ATOM 1641 O O . ALA A 1 211 ? 13.389 3.071 -6.429 1.00 93.44 211 ALA A O 1
ATOM 1642 N N . LEU A 1 212 ? 11.203 3.343 -6.080 1.00 94.12 212 LEU A N 1
ATOM 1643 C CA . LEU A 1 212 ? 11.046 4.319 -7.151 1.00 94.12 212 LEU A CA 1
ATOM 1644 C C . LEU A 1 212 ? 11.674 5.675 -6.824 1.00 94.12 212 LEU A C 1
ATOM 1646 O O . LEU A 1 212 ? 12.164 6.346 -7.728 1.00 94.12 212 LEU A O 1
ATOM 1650 N N . ALA A 1 213 ? 11.765 6.061 -5.553 1.00 92.88 213 ALA A N 1
ATOM 1651 C CA . ALA A 1 213 ? 12.547 7.232 -5.169 1.00 92.88 213 ALA A CA 1
ATOM 1652 C C . ALA A 1 213 ? 14.039 7.054 -5.483 1.00 92.88 213 ALA A C 1
ATOM 1654 O O . ALA A 1 213 ? 14.654 7.947 -6.068 1.00 92.88 213 ALA A O 1
ATOM 1655 N N . TYR A 1 214 ? 14.604 5.880 -5.170 1.00 89.56 214 TYR A N 1
ATOM 1656 C CA . TYR A 1 214 ? 16.018 5.570 -5.416 1.00 89.56 214 TYR A CA 1
ATOM 1657 C C . TYR A 1 214 ? 16.404 5.561 -6.899 1.00 89.56 214 TYR A C 1
ATOM 1659 O O . TYR A 1 214 ? 17.581 5.702 -7.230 1.00 89.56 214 TYR A O 1
ATOM 1667 N N . ARG A 1 215 ? 15.428 5.448 -7.806 1.00 88.62 215 ARG A N 1
ATOM 1668 C CA . ARG A 1 215 ? 15.645 5.665 -9.242 1.00 88.62 215 ARG A CA 1
ATOM 1669 C C . ARG A 1 215 ? 16.069 7.104 -9.548 1.00 88.62 215 ARG A C 1
ATOM 1671 O O . ARG A 1 215 ? 16.855 7.322 -10.469 1.00 88.62 215 ARG A O 1
ATOM 1678 N N . HIS A 1 216 ? 15.534 8.080 -8.818 1.00 88.06 216 HIS A N 1
ATOM 1679 C CA . HIS A 1 216 ? 15.761 9.503 -9.073 1.00 88.06 216 HIS A CA 1
ATOM 1680 C C . HIS A 1 216 ? 16.829 10.109 -8.161 1.00 88.06 216 HIS A C 1
ATOM 1682 O O . HIS A 1 216 ? 17.561 10.999 -8.599 1.00 88.06 216 HIS A O 1
ATOM 1688 N N . GLU A 1 217 ? 16.955 9.613 -6.931 1.00 84.69 217 GLU A N 1
ATOM 1689 C CA . GLU A 1 217 ? 17.838 10.184 -5.921 1.00 84.69 217 GLU A CA 1
ATOM 1690 C C . GLU A 1 217 ? 18.501 9.095 -5.067 1.00 84.69 217 GLU A C 1
ATOM 1692 O O . GLU A 1 217 ? 17.830 8.294 -4.421 1.00 84.69 217 GLU A O 1
ATOM 1697 N N . VAL A 1 218 ? 19.838 9.062 -5.058 1.00 77.00 218 VAL A N 1
ATOM 1698 C CA . VAL A 1 218 ? 20.620 8.035 -4.342 1.00 77.00 218 VAL A CA 1
ATOM 1699 C C . VAL A 1 218 ? 20.800 8.383 -2.861 1.00 77.00 218 VAL A C 1
ATOM 1701 O O . VAL A 1 218 ? 20.818 7.479 -2.024 1.00 77.00 218 VAL A O 1
ATOM 1704 N N . ASP A 1 219 ? 20.870 9.681 -2.556 1.00 69.12 219 ASP A N 1
ATOM 1705 C CA . ASP A 1 219 ? 21.219 10.233 -1.240 1.00 69.12 219 ASP A CA 1
ATOM 1706 C C . ASP A 1 219 ? 20.025 10.893 -0.529 1.00 69.12 219 ASP A C 1
ATOM 1708 O O . ASP A 1 219 ? 20.211 11.620 0.442 1.00 69.12 219 ASP A O 1
ATOM 1712 N N . GLY A 1 220 ? 18.798 10.642 -1.002 1.00 60.59 220 GLY A N 1
ATOM 1713 C CA . GLY A 1 220 ? 17.583 11.400 -0.663 1.00 60.59 220 GLY A CA 1
ATOM 1714 C C . GLY A 1 220 ? 17.032 11.247 0.753 1.00 60.59 220 GLY A C 1
ATOM 1715 O O . GLY A 1 220 ? 15.830 11.413 0.944 1.00 60.59 220 GLY A O 1
ATOM 1716 N N . GLY A 1 221 ? 17.882 10.907 1.723 1.00 61.59 221 GLY A N 1
ATOM 1717 C CA . GLY A 1 221 ? 17.512 10.667 3.109 1.00 61.59 221 GLY A CA 1
ATOM 1718 C C . GLY A 1 221 ? 16.625 9.435 3.268 1.00 61.59 221 GLY A C 1
ATOM 1719 O O . GLY A 1 221 ? 15.808 9.083 2.416 1.00 61.59 221 GLY A O 1
ATOM 1720 N N . GLU A 1 222 ? 16.781 8.734 4.383 1.00 68.25 222 GLU A N 1
ATOM 1721 C CA . GLU A 1 222 ? 15.841 7.671 4.701 1.00 68.25 222 GLU A CA 1
ATOM 1722 C C . GLU A 1 222 ? 14.610 8.267 5.388 1.00 68.25 222 GLU A C 1
ATOM 1724 O O . GLU A 1 222 ? 14.683 8.702 6.539 1.00 68.25 222 GLU A O 1
ATOM 1729 N N . ILE A 1 223 ? 13.484 8.318 4.671 1.00 82.56 223 ILE A N 1
ATOM 1730 C CA . ILE A 1 223 ? 12.204 8.718 5.261 1.00 82.56 223 ILE A CA 1
ATOM 1731 C C . ILE A 1 223 ? 11.724 7.585 6.157 1.00 82.56 223 ILE A C 1
ATOM 1733 O O . ILE A 1 223 ? 11.572 6.453 5.700 1.00 82.56 223 ILE A O 1
ATOM 1737 N N . LYS A 1 224 ? 11.479 7.912 7.425 1.00 86.75 224 LYS A N 1
ATOM 1738 C CA . LYS A 1 224 ? 10.888 6.986 8.384 1.00 86.75 224 LYS A CA 1
ATOM 1739 C C . LYS A 1 224 ? 9.372 7.055 8.300 1.00 86.75 224 LYS A C 1
ATOM 1741 O O . LYS A 1 224 ? 8.790 8.135 8.365 1.00 86.75 224 LYS A O 1
ATOM 1746 N N . TYR A 1 225 ? 8.758 5.890 8.225 1.00 90.50 225 TYR A N 1
ATOM 1747 C CA . TYR A 1 225 ? 7.328 5.658 8.337 1.00 90.50 225 TYR A CA 1
ATOM 1748 C C . TYR A 1 225 ? 6.994 4.920 9.644 1.00 90.50 225 TYR A C 1
ATOM 1750 O O . TYR A 1 225 ? 5.948 4.293 9.742 1.00 90.50 225 TYR A O 1
ATOM 1758 N N . GLY A 1 226 ? 7.860 4.961 10.661 1.00 90.38 226 GLY A N 1
ATOM 1759 C CA . GLY A 1 226 ? 7.575 4.439 12.001 1.00 90.38 226 GLY A CA 1
ATOM 1760 C C . GLY A 1 226 ? 7.158 2.960 11.976 1.00 90.38 226 GLY A C 1
ATOM 1761 O O . GLY A 1 226 ? 7.985 2.118 11.633 1.00 90.38 226 GLY A O 1
ATOM 1762 N N . PRO A 1 227 ? 5.897 2.605 12.301 1.00 89.00 227 PRO A N 1
ATOM 1763 C CA . PRO A 1 227 ? 5.443 1.210 12.283 1.00 89.00 227 PRO A CA 1
ATOM 1764 C C . PRO A 1 227 ? 5.486 0.544 10.895 1.00 89.00 227 PRO A C 1
ATOM 1766 O O . PRO A 1 227 ? 5.411 -0.678 10.817 1.00 89.00 227 PRO A O 1
ATOM 1769 N N . LEU A 1 228 ? 5.596 1.318 9.809 1.00 92.94 228 LEU A N 1
ATOM 1770 C CA . LEU A 1 228 ? 5.729 0.807 8.439 1.00 92.94 228 LEU A CA 1
ATOM 1771 C C . LEU A 1 228 ? 7.184 0.740 7.947 1.00 92.94 228 LEU A C 1
ATOM 1773 O O . LEU A 1 228 ? 7.415 0.477 6.765 1.00 92.94 228 LEU A O 1
ATOM 1777 N N . ASP A 1 229 ? 8.162 1.001 8.817 1.00 92.75 229 ASP A N 1
ATOM 1778 C CA . ASP A 1 229 ? 9.571 0.954 8.437 1.00 92.75 229 ASP A CA 1
ATOM 1779 C C . ASP A 1 229 ? 9.964 -0.443 7.948 1.00 92.75 229 ASP A C 1
ATOM 1781 O O . ASP A 1 229 ? 9.779 -1.461 8.618 1.00 92.75 229 ASP A O 1
ATOM 1785 N N . LEU A 1 230 ? 10.565 -0.482 6.760 1.00 92.00 230 LEU A N 1
ATOM 1786 C CA . LEU A 1 230 ? 11.052 -1.720 6.169 1.00 92.00 230 LEU A CA 1
ATOM 1787 C C . LEU A 1 230 ? 12.217 -2.275 6.987 1.00 92.00 230 LEU A C 1
ATOM 1789 O O . LEU A 1 230 ? 13.113 -1.534 7.421 1.00 92.00 230 LEU A O 1
ATOM 1793 N N . CYS A 1 231 ? 12.262 -3.600 7.106 1.00 92.50 231 CYS A N 1
ATOM 1794 C CA . CYS A 1 231 ? 13.418 -4.289 7.658 1.00 92.50 231 CYS A CA 1
ATOM 1795 C C . CYS A 1 231 ? 14.668 -4.036 6.790 1.00 92.50 231 CYS A C 1
ATOM 1797 O O . CYS A 1 231 ? 14.592 -3.623 5.628 1.00 92.50 231 CYS A O 1
ATOM 1799 N N . ALA A 1 232 ? 15.852 -4.296 7.346 1.00 89.94 232 ALA A N 1
ATOM 1800 C CA . ALA A 1 232 ? 17.106 -3.976 6.668 1.00 89.94 232 ALA A CA 1
ATOM 1801 C C . ALA A 1 232 ? 17.282 -4.705 5.319 1.00 89.94 232 ALA A C 1
ATOM 1803 O O . ALA A 1 232 ? 17.858 -4.131 4.395 1.00 89.94 232 ALA A O 1
ATOM 1804 N N . SER A 1 233 ? 16.804 -5.949 5.185 1.00 89.69 233 SER A N 1
ATOM 1805 C CA . SER A 1 233 ? 16.884 -6.701 3.924 1.00 89.69 233 SER A CA 1
ATOM 1806 C C . SER A 1 233 ? 15.964 -6.119 2.853 1.00 89.69 233 SER A C 1
ATOM 1808 O O . SER A 1 233 ? 16.439 -5.822 1.758 1.00 89.69 233 SER A O 1
ATOM 1810 N N . ASP A 1 234 ? 14.695 -5.861 3.176 1.00 92.06 234 ASP A N 1
ATOM 1811 C CA . ASP A 1 234 ? 13.734 -5.300 2.218 1.00 92.06 234 ASP A CA 1
ATOM 1812 C C . ASP A 1 234 ? 14.106 -3.868 1.820 1.00 92.06 234 ASP A C 1
ATOM 1814 O O . ASP A 1 234 ? 13.983 -3.486 0.661 1.00 92.06 234 ASP A O 1
ATOM 1818 N N . ARG A 1 235 ? 14.679 -3.086 2.736 1.00 90.31 235 ARG A N 1
ATOM 1819 C CA . ARG A 1 235 ? 15.227 -1.758 2.431 1.00 90.31 235 ARG A CA 1
ATOM 1820 C C . ARG A 1 235 ? 16.394 -1.816 1.443 1.00 90.31 235 ARG A C 1
ATOM 1822 O O . ARG A 1 235 ? 16.432 -1.044 0.482 1.00 90.31 235 ARG A O 1
ATOM 1829 N N . ARG A 1 236 ? 17.341 -2.743 1.645 1.00 88.56 236 ARG A N 1
ATOM 1830 C CA . ARG A 1 236 ? 18.440 -2.982 0.690 1.00 88.56 236 ARG A CA 1
ATOM 1831 C C . ARG A 1 236 ? 17.900 -3.422 -0.667 1.00 88.56 236 ARG A C 1
ATOM 1833 O O . ARG A 1 236 ? 18.387 -2.948 -1.691 1.00 88.56 236 ARG A O 1
ATOM 1840 N N . LEU A 1 237 ? 16.878 -4.273 -0.673 1.00 91.00 237 LEU A N 1
ATOM 1841 C CA . LEU A 1 237 ? 16.228 -4.748 -1.889 1.00 91.00 237 LEU A CA 1
ATOM 1842 C C . LEU A 1 237 ? 15.505 -3.618 -2.636 1.00 91.00 237 LEU A C 1
ATOM 1844 O O . LEU A 1 237 ? 15.670 -3.505 -3.849 1.00 91.00 237 LEU A O 1
ATOM 1848 N N . ALA A 1 238 ? 14.786 -2.737 -1.933 1.00 91.81 238 ALA A N 1
ATOM 1849 C CA . ALA A 1 238 ? 14.154 -1.552 -2.514 1.00 91.81 238 ALA A CA 1
ATOM 1850 C C . ALA A 1 238 ? 15.199 -0.643 -3.171 1.00 91.81 238 ALA A C 1
ATOM 1852 O O . ALA A 1 238 ? 15.047 -0.239 -4.324 1.00 91.81 238 ALA A O 1
ATOM 1853 N N . ARG A 1 239 ? 16.315 -0.384 -2.477 1.00 89.75 239 ARG A N 1
ATOM 1854 C CA . ARG A 1 239 ? 17.437 0.387 -3.025 1.00 89.75 239 ARG A CA 1
ATOM 1855 C C . ARG A 1 239 ? 18.038 -0.277 -4.263 1.00 89.75 239 ARG A C 1
ATOM 1857 O O . ARG A 1 239 ? 18.248 0.392 -5.271 1.00 89.75 239 ARG A O 1
ATOM 1864 N N . ALA A 1 240 ? 18.295 -1.583 -4.213 1.00 88.56 240 ALA A N 1
ATOM 1865 C CA . ALA A 1 240 ? 18.822 -2.337 -5.348 1.00 88.56 240 ALA A CA 1
ATOM 1866 C C . ALA A 1 240 ? 17.868 -2.293 -6.554 1.00 88.56 240 ALA A C 1
ATOM 1868 O O . ALA A 1 240 ? 18.319 -2.124 -7.686 1.00 88.56 240 ALA A O 1
ATOM 1869 N N . MET A 1 241 ? 16.558 -2.401 -6.318 1.00 90.00 241 MET A N 1
ATOM 1870 C CA . MET A 1 241 ? 15.517 -2.244 -7.336 1.00 90.00 241 MET A CA 1
ATOM 1871 C C . MET A 1 241 ? 15.561 -0.856 -7.969 1.00 90.00 241 MET A C 1
ATOM 1873 O O . MET A 1 241 ? 15.733 -0.751 -9.183 1.00 90.00 241 MET A O 1
ATOM 1877 N N . GLY A 1 242 ? 15.523 0.198 -7.155 1.00 88.19 242 GLY A N 1
ATOM 1878 C CA . GLY A 1 242 ? 15.571 1.578 -7.629 1.00 88.19 242 GLY A CA 1
ATOM 1879 C C . GLY A 1 242 ? 16.799 1.906 -8.464 1.00 88.19 242 GLY A C 1
ATOM 1880 O O . GLY A 1 242 ? 16.670 2.486 -9.537 1.00 88.19 242 GLY A O 1
ATOM 1881 N N . LEU A 1 243 ? 17.985 1.481 -8.022 1.00 85.75 243 LEU A N 1
ATOM 1882 C CA . LEU A 1 243 ? 19.245 1.737 -8.728 1.00 85.75 243 LEU A CA 1
ATOM 1883 C C . LEU A 1 243 ? 19.402 0.910 -10.013 1.00 85.75 243 LEU A C 1
ATOM 1885 O O . LEU A 1 243 ? 20.092 1.342 -10.938 1.00 85.75 243 LEU A O 1
ATOM 1889 N N . SER A 1 244 ? 18.752 -0.255 -10.104 1.00 83.19 244 SER A N 1
ATOM 1890 C CA . SER A 1 244 ? 18.785 -1.077 -11.320 1.00 83.19 244 SER A CA 1
ATOM 1891 C C . SER A 1 244 ? 18.022 -0.438 -12.485 1.00 83.19 244 SER A C 1
ATOM 1893 O O . SER A 1 244 ? 18.393 -0.620 -13.646 1.00 83.19 244 SER A O 1
ATOM 1895 N N . PHE A 1 245 ? 16.977 0.344 -12.195 1.00 82.19 245 PHE A N 1
ATOM 1896 C CA . PHE A 1 245 ? 16.101 0.888 -13.229 1.00 82.19 245 PHE A CA 1
ATOM 1897 C C . PHE A 1 245 ? 16.809 1.934 -14.102 1.00 82.19 245 PHE A C 1
ATOM 1899 O O . PHE A 1 245 ? 16.740 1.794 -15.322 1.00 82.19 245 PHE A O 1
ATOM 1906 N N . PRO A 1 246 ? 17.518 2.952 -13.562 1.00 71.38 246 PRO A N 1
ATOM 1907 C CA . PRO A 1 246 ? 18.321 3.860 -14.373 1.00 71.38 246 PRO A CA 1
ATOM 1908 C C . PRO A 1 246 ? 19.390 3.131 -15.176 1.00 71.38 246 PRO A C 1
ATOM 1910 O O . PRO A 1 246 ? 19.587 3.476 -16.332 1.00 71.38 246 PRO A O 1
ATOM 1913 N N . ALA A 1 247 ? 20.054 2.120 -14.602 1.00 64.38 247 ALA A N 1
ATOM 1914 C CA . ALA A 1 247 ? 21.089 1.360 -15.305 1.00 64.38 247 ALA A CA 1
ATOM 1915 C C . ALA A 1 247 ? 20.537 0.705 -16.584 1.00 64.38 247 ALA A C 1
ATOM 1917 O O . ALA A 1 247 ? 21.147 0.816 -17.647 1.00 64.38 247 ALA A O 1
ATOM 1918 N N . CYS A 1 248 ? 19.338 0.118 -16.507 1.00 63.38 248 CYS A N 1
ATOM 1919 C CA . CYS A 1 248 ? 18.612 -0.356 -17.684 1.00 63.38 248 CYS A CA 1
ATOM 1920 C C . CYS A 1 248 ? 18.228 0.802 -18.619 1.00 63.38 248 CYS A C 1
ATOM 1922 O O . CYS A 1 248 ? 18.516 0.761 -19.813 1.00 63.38 248 CYS A O 1
ATOM 1924 N N . SER A 1 249 ? 17.638 1.876 -18.083 1.00 59.47 249 SER A N 1
ATOM 1925 C CA . SER A 1 249 ? 17.204 3.024 -18.886 1.00 59.47 249 SER A CA 1
ATOM 1926 C C . SER A 1 249 ? 18.341 3.701 -19.667 1.00 59.47 249 SER A C 1
ATOM 1928 O O . SER A 1 249 ? 18.119 4.142 -20.791 1.00 59.47 249 SER A O 1
ATOM 1930 N N . PHE A 1 250 ? 19.550 3.773 -19.104 1.00 56.12 250 PHE A N 1
ATOM 1931 C CA . PHE A 1 250 ? 20.737 4.322 -19.766 1.00 56.12 250 PHE A CA 1
ATOM 1932 C C . PHE A 1 250 ? 21.228 3.431 -20.906 1.00 56.12 250 PHE A C 1
ATOM 1934 O O . PHE A 1 250 ? 21.623 3.956 -21.943 1.00 56.12 250 PHE A O 1
ATOM 1941 N N . ALA A 1 251 ? 21.158 2.107 -20.748 1.00 56.00 251 ALA A N 1
ATOM 1942 C CA . ALA A 1 251 ? 21.510 1.173 -21.815 1.00 56.00 251 ALA A CA 1
ATOM 1943 C C . ALA A 1 251 ? 20.543 1.265 -23.011 1.00 56.00 251 ALA A C 1
ATOM 1945 O O . ALA A 1 251 ? 20.947 1.025 -24.146 1.00 56.00 251 ALA A O 1
ATOM 1946 N N . VAL A 1 252 ? 19.283 1.647 -22.767 1.00 53.72 252 VAL A N 1
ATOM 1947 C CA . VAL A 1 252 ? 18.202 1.575 -23.770 1.00 53.72 252 VAL A CA 1
ATOM 1948 C C . VAL A 1 252 ? 17.621 2.928 -24.190 1.00 53.72 252 VAL A C 1
ATOM 1950 O O . VAL A 1 252 ? 16.770 2.992 -25.067 1.00 53.72 252 VAL A O 1
ATOM 1953 N N . GLY A 1 253 ? 18.087 4.037 -23.611 1.00 53.44 253 GLY A N 1
ATOM 1954 C CA . GLY A 1 253 ? 17.666 5.390 -23.988 1.00 53.44 253 GLY A CA 1
ATOM 1955 C C . GLY A 1 253 ? 16.240 5.774 -23.571 1.00 53.44 253 GLY A C 1
ATOM 1956 O O . GLY A 1 253 ? 15.669 6.684 -24.168 1.00 53.44 253 GLY A O 1
ATOM 1957 N N . PHE A 1 254 ? 15.672 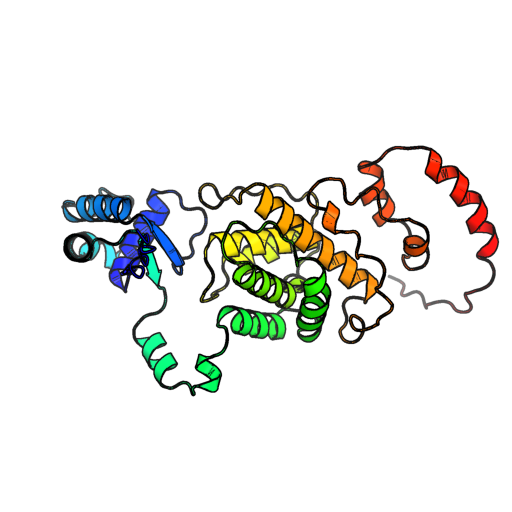5.130 -22.543 1.00 54.69 254 PHE A N 1
ATOM 1958 C CA . PHE A 1 254 ? 14.316 5.413 -22.027 1.00 54.69 254 PHE A CA 1
ATOM 1959 C C . PHE A 1 254 ? 13.207 5.328 -23.101 1.00 54.69 254 PHE A C 1
ATOM 1961 O O . PHE A 1 254 ? 12.242 6.098 -23.060 1.00 54.69 254 PHE A O 1
ATOM 1968 N N . LEU A 1 255 ? 13.369 4.451 -24.096 1.00 55.97 255 LEU A N 1
ATOM 1969 C CA . LEU A 1 255 ? 12.407 4.207 -25.173 1.00 55.97 255 LEU A CA 1
ATOM 1970 C C . LEU A 1 255 ? 12.169 2.702 -25.312 1.00 55.97 255 LEU A C 1
ATOM 1972 O O . LEU A 1 255 ? 13.104 1.914 -25.157 1.00 55.97 255 LEU A O 1
ATOM 1976 N N . ALA A 1 256 ? 10.925 2.330 -25.607 1.00 55.22 256 ALA A N 1
ATOM 1977 C CA . ALA A 1 256 ? 10.555 0.959 -25.933 1.00 55.22 256 ALA A CA 1
ATOM 1978 C C . ALA A 1 256 ? 11.267 0.468 -27.210 1.00 55.22 256 ALA A C 1
ATOM 1980 O O . ALA A 1 256 ? 11.652 1.257 -28.078 1.00 55.22 256 ALA A O 1
ATOM 1981 N N . GLY A 1 257 ? 11.450 -0.845 -27.308 1.00 52.56 257 GLY A N 1
ATOM 1982 C CA . GLY A 1 257 ? 12.039 -1.574 -28.426 1.00 52.56 257 GLY A CA 1
ATOM 1983 C C . GLY A 1 257 ? 13.540 -1.836 -28.302 1.00 52.56 257 GLY A C 1
ATOM 1984 O O . GLY A 1 257 ? 14.143 -2.331 -29.250 1.00 52.56 257 GLY A O 1
ATOM 1985 N N . ARG A 1 258 ? 14.173 -1.501 -27.169 1.00 55.81 258 ARG A N 1
ATOM 1986 C CA . ARG A 1 258 ? 15.642 -1.579 -27.006 1.00 55.81 258 ARG A CA 1
ATOM 1987 C C . ARG A 1 258 ? 16.111 -2.464 -25.855 1.00 55.81 258 ARG A C 1
ATOM 1989 O O . ARG A 1 258 ? 17.291 -2.794 -25.793 1.00 55.81 258 ARG A O 1
ATOM 1996 N N . VAL A 1 259 ? 15.217 -2.877 -24.958 1.00 54.28 259 VAL A N 1
ATOM 1997 C CA . VAL A 1 259 ? 15.572 -3.739 -23.815 1.00 54.28 259 VAL A CA 1
ATOM 1998 C C . VAL A 1 259 ? 15.702 -5.214 -24.215 1.00 54.28 259 VAL A C 1
ATOM 2000 O O . VAL A 1 259 ? 16.413 -5.966 -23.552 1.00 54.28 259 VAL A O 1
ATOM 2003 N N . ALA A 1 260 ? 15.062 -5.625 -25.314 1.00 46.06 260 ALA A N 1
ATOM 2004 C CA . ALA A 1 260 ? 15.075 -7.002 -25.814 1.00 46.06 260 ALA A CA 1
ATOM 2005 C C . ALA A 1 260 ? 16.384 -7.415 -26.517 1.00 46.06 260 ALA A C 1
ATOM 2007 O O . ALA A 1 260 ? 16.509 -8.563 -26.935 1.00 46.06 260 ALA A O 1
ATOM 2008 N N . ASP A 1 261 ? 17.355 -6.509 -26.657 1.00 44.91 261 ASP A N 1
ATOM 2009 C CA . ASP A 1 261 ? 18.613 -6.815 -27.330 1.00 44.91 261 ASP A CA 1
ATOM 2010 C C . ASP A 1 261 ? 19.473 -7.734 -26.435 1.00 44.91 261 ASP A C 1
ATOM 2012 O O . ASP A 1 261 ? 19.933 -7.345 -25.355 1.00 44.91 261 ASP A O 1
ATOM 2016 N N . ASP A 1 262 ? 19.720 -8.967 -26.895 1.00 42.50 262 ASP A N 1
ATOM 2017 C CA . ASP A 1 262 ? 20.490 -10.038 -26.224 1.00 42.50 262 ASP A CA 1
ATOM 2018 C C . ASP A 1 262 ? 21.946 -9.653 -25.872 1.00 42.50 262 ASP A C 1
ATOM 2020 O O . ASP A 1 262 ? 22.719 -10.454 -25.334 1.00 42.50 262 ASP A O 1
ATOM 2024 N N . LYS A 1 263 ? 22.344 -8.416 -26.177 1.00 40.56 263 LYS A N 1
ATOM 2025 C CA . LYS A 1 263 ? 23.659 -7.832 -25.910 1.00 40.56 263 LYS A CA 1
ATOM 2026 C C . LYS A 1 263 ? 23.797 -7.228 -24.514 1.00 40.56 263 LYS A C 1
ATOM 2028 O O . LYS A 1 263 ? 24.928 -7.014 -24.081 1.00 40.56 263 LYS A O 1
ATOM 2033 N N . ILE A 1 264 ? 22.716 -7.045 -23.746 1.00 46.41 264 ILE A N 1
ATOM 2034 C CA . ILE A 1 264 ? 22.815 -6.687 -22.315 1.00 46.41 264 ILE A CA 1
ATOM 2035 C C . ILE A 1 264 ? 23.157 -7.951 -21.492 1.00 46.41 264 ILE A C 1
ATOM 2037 O O . ILE A 1 264 ? 22.427 -8.372 -20.598 1.00 46.41 264 ILE A O 1
ATOM 2041 N N . LYS A 1 265 ? 24.287 -8.600 -21.808 1.00 37.59 265 LYS A N 1
ATOM 2042 C CA . LYS A 1 265 ? 24.798 -9.806 -21.122 1.00 37.59 265 LYS A CA 1
ATOM 2043 C C . LYS A 1 265 ? 25.569 -9.503 -19.835 1.00 37.59 265 LYS A C 1
ATOM 2045 O O . LYS A 1 265 ? 25.889 -10.415 -19.078 1.00 37.59 265 LYS A O 1
ATOM 2050 N N . CYS A 1 266 ? 25.852 -8.237 -19.548 1.00 37.28 266 CYS A N 1
ATOM 2051 C CA . CYS A 1 266 ? 26.887 -7.876 -18.584 1.00 37.28 266 CYS A CA 1
ATOM 2052 C C . CYS A 1 266 ? 26.362 -7.450 -17.204 1.00 37.28 266 CYS A C 1
ATOM 2054 O O . CYS A 1 266 ? 26.789 -6.425 -16.694 1.00 37.28 266 CYS A O 1
ATOM 2056 N N . TRP A 1 267 ? 25.434 -8.192 -16.583 1.00 38.62 267 TRP A N 1
ATOM 2057 C CA . TRP A 1 267 ? 24.975 -7.851 -15.216 1.00 38.62 267 TRP A CA 1
ATOM 2058 C C . TRP A 1 267 ? 24.669 -9.055 -14.308 1.00 38.62 267 TRP A C 1
ATOM 2060 O O . TRP A 1 267 ? 24.245 -8.883 -13.167 1.00 38.62 267 TRP A O 1
ATOM 2070 N N . ALA A 1 268 ? 24.940 -10.285 -14.762 1.00 31.31 268 ALA A N 1
ATOM 2071 C CA . ALA A 1 268 ? 24.653 -11.524 -14.026 1.00 31.31 268 ALA A CA 1
ATOM 2072 C C . ALA A 1 268 ? 25.455 -11.715 -12.713 1.00 31.31 268 ALA A C 1
ATOM 2074 O O . ALA A 1 268 ? 25.232 -12.691 -12.007 1.00 31.31 268 ALA A O 1
ATOM 2075 N N . GLN A 1 269 ? 26.348 -10.788 -12.346 1.00 34.00 269 GLN A N 1
ATOM 2076 C CA . GLN A 1 269 ? 27.115 -10.817 -11.088 1.00 34.00 269 GLN A CA 1
ATOM 2077 C C . GLN A 1 269 ? 26.535 -9.917 -9.975 1.00 34.00 269 GLN A C 1
ATOM 2079 O O . GLN A 1 269 ? 27.190 -9.677 -8.961 1.00 34.00 269 GLN A O 1
ATOM 2084 N N . LEU A 1 270 ? 25.301 -9.423 -10.130 1.00 38.38 270 LEU A N 1
ATOM 2085 C CA . LEU A 1 270 ? 24.607 -8.609 -9.120 1.00 38.38 270 LEU A CA 1
ATOM 2086 C C . LEU A 1 270 ? 24.035 -9.420 -7.936 1.00 38.38 270 LEU A C 1
ATOM 2088 O O . LEU A 1 270 ? 23.465 -8.836 -7.020 1.00 38.38 270 LEU A O 1
ATOM 2092 N N . SER A 1 271 ? 24.221 -10.744 -7.895 1.00 34.00 271 SER A N 1
ATOM 2093 C CA . SER A 1 271 ? 23.858 -11.579 -6.736 1.00 34.00 271 SER A CA 1
ATOM 2094 C C . SER A 1 271 ? 24.609 -11.208 -5.445 1.00 34.00 271 SER A C 1
ATOM 2096 O O . SER A 1 271 ? 24.166 -11.578 -4.366 1.00 34.00 271 SER A O 1
ATOM 2098 N N . ASP A 1 272 ? 25.697 -10.434 -5.545 1.00 33.44 272 ASP A N 1
ATOM 2099 C CA . ASP A 1 272 ? 26.464 -9.895 -4.407 1.00 33.44 272 ASP A CA 1
ATOM 2100 C C . ASP A 1 272 ? 25.983 -8.505 -3.922 1.00 33.44 272 ASP A C 1
ATOM 2102 O O . ASP A 1 272 ? 26.559 -7.940 -2.986 1.00 33.44 272 ASP A O 1
ATOM 2106 N N . LEU A 1 273 ? 24.926 -7.932 -4.521 1.00 40.53 273 LEU A N 1
ATOM 2107 C CA . LEU A 1 273 ? 24.384 -6.609 -4.155 1.00 40.53 273 LEU A CA 1
ATOM 2108 C C . LEU A 1 273 ? 23.842 -6.530 -2.723 1.00 40.53 273 LEU A C 1
ATOM 2110 O O . LEU A 1 273 ? 23.693 -5.432 -2.186 1.00 40.53 273 LEU A O 1
ATOM 2114 N N . GLU A 1 274 ? 23.549 -7.672 -2.099 1.00 38.78 274 GLU A N 1
ATOM 2115 C CA . GLU A 1 274 ? 23.146 -7.712 -0.694 1.00 38.78 274 GLU A CA 1
ATOM 2116 C C . GLU A 1 274 ? 24.306 -7.390 0.260 1.00 38.78 274 GLU A C 1
ATOM 2118 O O . GLU A 1 274 ? 24.028 -7.016 1.400 1.00 38.78 274 GLU A O 1
ATOM 2123 N N . ASN A 1 275 ? 25.574 -7.475 -0.187 1.00 35.19 275 ASN A N 1
ATOM 2124 C CA . ASN A 1 275 ? 26.722 -7.412 0.719 1.00 35.19 275 ASN A CA 1
ATOM 2125 C C . ASN A 1 275 ? 27.802 -6.353 0.452 1.00 35.19 275 ASN A C 1
ATOM 2127 O O . ASN A 1 275 ? 28.430 -5.968 1.434 1.00 35.19 275 ASN A O 1
ATOM 2131 N N . ARG A 1 276 ? 28.046 -5.811 -0.755 1.00 31.14 276 ARG A N 1
ATOM 2132 C CA . ARG A 1 276 ? 29.005 -4.684 -0.922 1.00 31.14 276 ARG A CA 1
ATOM 2133 C C . ARG A 1 276 ? 28.697 -3.755 -2.103 1.00 31.14 276 ARG A C 1
ATOM 2135 O O . ARG A 1 276 ? 28.232 -4.180 -3.153 1.00 31.14 276 ARG A O 1
ATOM 2142 N N . SER A 1 277 ? 28.987 -2.474 -1.865 1.00 34.03 277 SER A N 1
ATOM 2143 C CA . SER A 1 277 ? 29.185 -1.353 -2.798 1.00 34.03 277 SER A CA 1
ATOM 2144 C C . SER A 1 277 ? 29.046 -1.655 -4.301 1.00 34.03 277 SER A C 1
ATOM 2146 O O . SER A 1 277 ? 29.979 -2.101 -4.966 1.00 34.03 277 SER A O 1
ATOM 2148 N N . VAL A 1 278 ? 27.921 -1.208 -4.869 1.00 35.31 278 VAL A N 1
ATOM 2149 C CA . VAL A 1 278 ? 27.677 -1.040 -6.321 1.00 35.31 278 VAL A CA 1
ATOM 2150 C C . VAL A 1 278 ? 28.843 -0.323 -7.038 1.00 35.31 278 VAL A C 1
ATOM 2152 O O . VAL A 1 278 ? 29.062 -0.523 -8.228 1.00 35.31 278 VAL A O 1
ATOM 2155 N N . ALA A 1 279 ? 29.629 0.477 -6.310 1.00 31.41 279 ALA A N 1
ATOM 2156 C CA . ALA A 1 279 ? 30.714 1.304 -6.830 1.00 31.41 279 ALA A CA 1
ATOM 2157 C C . ALA A 1 279 ? 31.953 0.548 -7.354 1.00 31.41 279 ALA A C 1
ATOM 2159 O O . ALA A 1 279 ? 32.671 1.104 -8.177 1.00 31.41 279 ALA A O 1
ATOM 2160 N N . GLN A 1 280 ? 32.237 -0.687 -6.918 1.00 30.38 280 GLN A N 1
ATOM 2161 C CA . GLN A 1 280 ? 33.542 -1.322 -7.201 1.00 30.38 280 GLN A CA 1
ATOM 2162 C C . GLN A 1 280 ? 33.582 -2.271 -8.410 1.00 30.38 280 GLN A C 1
ATOM 2164 O O . GLN A 1 280 ? 34.672 -2.633 -8.844 1.00 30.38 280 GLN A O 1
ATOM 2169 N N . ARG A 1 281 ? 32.436 -2.683 -8.972 1.00 28.58 281 ARG A N 1
ATOM 2170 C CA . ARG A 1 281 ? 32.385 -3.688 -10.060 1.00 28.58 281 ARG A CA 1
ATOM 2171 C C . ARG A 1 281 ? 31.963 -3.152 -11.430 1.00 28.58 281 ARG A C 1
ATOM 2173 O O . ARG A 1 281 ? 31.935 -3.918 -12.389 1.00 28.58 281 ARG A O 1
ATOM 2180 N N . ILE A 1 282 ? 31.670 -1.857 -11.558 1.00 34.97 282 ILE A N 1
ATOM 2181 C CA . ILE A 1 282 ? 31.430 -1.240 -12.869 1.00 34.97 282 ILE A CA 1
ATOM 2182 C C . ILE A 1 282 ? 32.796 -1.032 -13.534 1.00 34.97 282 ILE A C 1
ATOM 2184 O O . ILE A 1 282 ? 33.505 -0.076 -13.229 1.00 34.97 282 ILE A O 1
ATOM 2188 N N . ASN A 1 283 ? 33.195 -1.955 -14.411 1.00 29.56 283 ASN A N 1
ATOM 2189 C CA . ASN A 1 283 ? 34.437 -1.837 -15.170 1.00 29.56 283 ASN A CA 1
ATOM 2190 C C . ASN A 1 283 ? 34.306 -0.640 -16.131 1.00 29.56 283 ASN A C 1
ATOM 2192 O O . ASN A 1 283 ? 33.526 -0.663 -17.081 1.00 29.56 283 ASN A O 1
ATOM 2196 N N . GLY A 1 284 ? 35.024 0.446 -15.838 1.00 30.77 284 GLY A N 1
ATOM 2197 C CA . GLY A 1 284 ? 34.815 1.774 -16.428 1.00 30.77 284 GLY A CA 1
ATOM 2198 C C . GLY A 1 284 ? 35.166 1.935 -17.913 1.00 30.77 284 GLY A C 1
ATOM 2199 O O . GLY A 1 284 ? 35.082 3.053 -18.412 1.00 30.77 284 GLY A O 1
ATOM 2200 N N . ALA A 1 285 ? 35.555 0.869 -18.619 1.00 28.78 285 ALA A N 1
ATOM 2201 C CA . ALA A 1 285 ? 35.978 0.930 -20.020 1.00 28.78 285 ALA A CA 1
ATOM 2202 C C . ALA A 1 285 ? 34.787 0.990 -21.000 1.00 28.78 285 ALA A C 1
ATOM 2204 O O . ALA A 1 285 ? 34.738 1.888 -21.839 1.00 28.78 285 ALA A O 1
ATOM 2205 N N . ASP A 1 286 ? 33.774 0.134 -20.827 1.00 32.06 286 ASP A N 1
ATOM 2206 C CA . ASP A 1 286 ? 32.581 0.111 -21.698 1.00 32.06 286 ASP A CA 1
ATOM 2207 C C . ASP A 1 286 ? 31.582 1.230 -21.352 1.00 32.06 286 ASP A C 1
ATOM 2209 O O . ASP A 1 286 ? 30.813 1.703 -22.189 1.00 32.06 286 ASP A O 1
ATOM 2213 N N . TYR A 1 287 ? 31.651 1.728 -20.113 1.00 33.22 287 TYR A N 1
ATOM 2214 C CA . TYR A 1 287 ? 30.865 2.858 -19.613 1.00 33.22 287 TYR A CA 1
ATOM 2215 C C . TYR A 1 287 ? 31.236 4.188 -20.295 1.00 33.22 287 TYR A C 1
ATOM 2217 O O . TYR A 1 287 ? 30.403 5.088 -20.430 1.00 33.22 287 TYR A O 1
ATOM 2225 N N . PHE A 1 288 ? 32.495 4.329 -20.727 1.00 27.59 288 PHE A N 1
ATOM 2226 C CA . PHE A 1 288 ? 33.060 5.588 -21.220 1.00 27.59 288 PHE A CA 1
ATOM 2227 C C . PHE A 1 288 ? 32.743 5.869 -22.696 1.00 27.59 288 PHE A C 1
ATOM 2229 O O . PHE A 1 288 ? 32.719 7.031 -23.098 1.00 27.59 288 PHE A O 1
ATOM 2236 N N . GLN A 1 289 ? 32.478 4.835 -23.504 1.00 33.38 289 GLN A N 1
ATOM 2237 C CA . GLN A 1 289 ? 32.132 5.014 -24.921 1.00 33.38 289 GLN A CA 1
ATOM 2238 C C . GLN A 1 289 ? 30.665 5.417 -25.142 1.00 33.38 289 GLN A C 1
ATOM 2240 O O . GLN A 1 289 ? 30.382 6.161 -26.076 1.00 33.38 289 GLN A O 1
ATOM 2245 N N . ALA A 1 290 ? 29.742 4.997 -24.269 1.00 36.78 290 ALA A N 1
ATOM 2246 C CA . ALA A 1 290 ? 28.315 5.324 -24.389 1.00 36.78 290 ALA A CA 1
ATOM 2247 C C . ALA A 1 290 ? 27.910 6.634 -23.684 1.00 36.78 290 ALA A C 1
ATOM 2249 O O . ALA A 1 290 ? 26.837 7.179 -23.939 1.00 36.78 290 ALA A O 1
ATOM 2250 N N . SER A 1 291 ? 28.751 7.146 -22.780 1.00 34.34 291 SER A N 1
ATOM 2251 C CA . SER A 1 291 ? 28.447 8.326 -21.975 1.00 34.34 291 SER A CA 1
ATOM 2252 C C . SER A 1 291 ? 29.196 9.555 -22.487 1.00 34.34 291 SER A C 1
ATOM 2254 O O . SER A 1 291 ? 30.409 9.695 -22.345 1.00 34.34 291 SER A O 1
ATOM 2256 N N . GLY A 1 292 ? 28.456 10.515 -23.039 1.00 31.61 292 GLY A N 1
ATOM 2257 C CA . GLY A 1 292 ? 28.912 11.899 -23.141 1.00 31.61 292 GLY A CA 1
ATOM 2258 C C . GLY A 1 292 ? 29.221 12.467 -21.748 1.00 31.61 292 GLY A C 1
ATOM 2259 O O . GLY A 1 292 ? 28.349 13.023 -21.092 1.00 31.61 292 GLY A O 1
ATOM 2260 N N . GLY A 1 293 ? 30.461 12.237 -21.310 1.00 33.78 293 GLY A N 1
ATOM 2261 C CA . GLY A 1 293 ? 31.316 12.913 -20.330 1.00 33.78 293 GLY A CA 1
ATOM 2262 C C . GLY A 1 293 ? 30.724 13.751 -19.188 1.00 33.78 293 GLY A C 1
ATOM 2263 O O . GLY A 1 293 ? 30.068 14.766 -19.394 1.00 33.78 293 GLY A O 1
ATOM 2264 N N . GLY A 1 294 ? 31.150 13.424 -17.959 1.00 28.69 294 GLY A N 1
ATOM 2265 C CA . GLY A 1 294 ? 31.423 14.414 -16.903 1.00 28.69 294 GLY A CA 1
ATOM 2266 C C . GLY A 1 294 ? 30.619 14.245 -15.615 1.00 28.69 294 GLY A C 1
ATOM 2267 O O . GLY A 1 294 ? 31.190 14.042 -14.546 1.00 28.69 294 GLY A O 1
ATOM 2268 N N . ARG A 1 295 ? 29.285 14.276 -15.696 1.00 38.16 295 ARG A N 1
ATOM 2269 C CA . ARG A 1 295 ? 28.418 14.372 -14.499 1.00 38.16 295 ARG A CA 1
ATOM 2270 C C . ARG A 1 295 ? 28.288 13.087 -13.678 1.00 38.16 295 ARG A C 1
ATOM 2272 O O . ARG A 1 295 ? 27.952 13.151 -12.500 1.00 38.16 295 ARG A O 1
ATOM 2279 N N . PHE A 1 296 ? 28.578 11.931 -14.270 1.00 32.84 296 PHE A N 1
ATOM 2280 C CA . PHE A 1 296 ? 28.521 10.647 -13.564 1.00 32.84 296 PHE A CA 1
ATOM 2281 C C . PHE A 1 296 ? 29.800 10.359 -12.763 1.00 32.84 296 PHE A C 1
ATOM 2283 O O . PHE A 1 296 ? 29.740 9.739 -11.707 1.00 32.84 296 PHE A O 1
ATOM 2290 N N . ARG A 1 297 ? 30.947 10.883 -13.220 1.00 30.03 297 ARG A N 1
ATOM 2291 C CA . ARG A 1 297 ? 32.250 10.712 -12.563 1.00 30.03 297 ARG A CA 1
ATOM 2292 C C . ARG A 1 297 ? 32.268 11.364 -11.175 1.00 30.03 297 ARG A C 1
ATOM 2294 O O . ARG A 1 297 ? 32.656 10.717 -10.214 1.00 30.03 297 ARG A O 1
ATOM 2301 N N . ALA A 1 298 ? 31.694 12.562 -11.042 1.00 33.28 298 ALA A N 1
ATOM 2302 C CA . ALA A 1 298 ? 31.539 13.238 -9.750 1.00 33.28 298 ALA A CA 1
ATOM 2303 C C . ALA A 1 298 ? 30.552 12.538 -8.788 1.00 33.28 298 ALA A C 1
ATOM 2305 O O . ALA A 1 298 ? 30.724 12.645 -7.578 1.00 33.28 298 ALA A O 1
ATOM 2306 N N . ARG A 1 299 ? 29.556 11.798 -9.311 1.00 36.59 299 ARG A N 1
ATOM 2307 C CA . ARG A 1 299 ? 28.592 10.997 -8.521 1.00 36.59 299 ARG A CA 1
ATOM 2308 C C . ARG A 1 299 ? 29.176 9.679 -7.995 1.00 36.59 299 ARG A C 1
ATOM 2310 O O . ARG A 1 299 ? 28.588 9.085 -7.101 1.00 36.59 299 ARG A O 1
ATOM 2317 N N . PHE A 1 300 ? 30.295 9.217 -8.560 1.00 30.39 300 PHE A N 1
ATOM 2318 C CA . PHE A 1 300 ? 30.970 7.976 -8.160 1.00 30.39 300 PHE A CA 1
ATOM 2319 C C . PHE A 1 300 ? 32.294 8.229 -7.419 1.00 30.39 300 PHE A C 1
ATOM 2321 O O . PHE A 1 300 ? 32.590 7.517 -6.464 1.00 30.39 300 PHE A O 1
ATOM 2328 N N . GLU A 1 301 ? 33.080 9.248 -7.792 1.00 31.36 301 GLU A N 1
ATOM 2329 C CA . GLU A 1 301 ? 34.392 9.529 -7.176 1.00 31.36 301 GLU A CA 1
ATOM 2330 C C . GLU A 1 301 ? 34.298 10.029 -5.726 1.00 31.36 301 GLU A C 1
ATOM 2332 O O . GLU A 1 301 ? 35.195 9.744 -4.935 1.00 31.36 301 GLU A O 1
ATOM 2337 N N . THR A 1 302 ? 33.195 10.667 -5.322 1.00 35.03 302 THR A N 1
ATOM 2338 C CA . THR A 1 302 ? 32.938 11.000 -3.904 1.00 35.03 302 THR A CA 1
ATOM 2339 C C . THR A 1 302 ? 32.765 9.759 -3.019 1.00 35.03 302 THR A C 1
ATOM 2341 O O . THR A 1 302 ? 32.872 9.869 -1.801 1.00 35.03 302 THR A O 1
ATOM 2344 N N . ALA A 1 303 ? 32.567 8.573 -3.608 1.00 33.44 303 ALA A N 1
ATOM 2345 C CA . ALA A 1 303 ? 32.430 7.310 -2.886 1.00 33.44 303 ALA A CA 1
ATOM 2346 C C . ALA A 1 303 ? 33.700 6.431 -2.891 1.00 33.44 303 ALA A C 1
ATOM 2348 O O . ALA A 1 303 ? 33.742 5.438 -2.164 1.00 33.44 303 ALA A O 1
ATOM 2349 N N . SER A 1 304 ? 34.741 6.744 -3.675 1.00 35.34 304 SER A N 1
ATOM 2350 C CA . SER A 1 304 ? 35.938 5.888 -3.751 1.00 35.34 304 SER A CA 1
ATOM 2351 C C . SER A 1 304 ? 37.192 6.640 -4.217 1.00 35.34 304 SER A C 1
ATOM 2353 O O . SER A 1 304 ? 37.508 6.672 -5.406 1.00 35.34 304 SER A O 1
ATOM 2355 N N . GLY A 1 305 ? 37.949 7.228 -3.291 1.00 31.72 305 GLY A N 1
ATOM 2356 C CA . GLY A 1 305 ? 39.255 7.813 -3.602 1.00 31.72 305 GLY A CA 1
ATOM 2357 C C . GLY A 1 305 ? 40.317 6.739 -3.864 1.00 31.72 305 GLY A C 1
ATOM 2358 O O . GLY A 1 305 ? 40.679 6.019 -2.939 1.00 31.72 305 GLY A O 1
ATOM 2359 N N . ASN A 1 306 ? 40.847 6.623 -5.092 1.00 33.88 306 ASN A N 1
ATOM 2360 C CA . ASN A 1 306 ? 42.156 5.989 -5.318 1.00 33.88 306 ASN A CA 1
ATOM 2361 C C . ASN A 1 306 ? 42.825 6.386 -6.660 1.00 33.88 306 ASN A C 1
ATOM 2363 O O . ASN A 1 306 ? 42.178 6.439 -7.705 1.00 33.88 306 ASN A O 1
ATOM 2367 N N . GLN A 1 307 ? 44.146 6.619 -6.633 1.00 32.91 307 GLN A N 1
ATOM 2368 C CA . GLN A 1 307 ? 44.990 7.196 -7.704 1.00 32.91 307 GLN A CA 1
ATOM 2369 C C . GLN A 1 307 ? 45.300 6.260 -8.894 1.00 32.91 307 GLN A C 1
ATOM 2371 O O . GLN A 1 307 ? 45.874 6.697 -9.894 1.00 32.91 307 GLN A O 1
ATOM 2376 N N . ALA A 1 308 ? 44.906 4.985 -8.847 1.00 31.94 308 ALA A N 1
ATOM 2377 C CA . ALA A 1 308 ? 45.215 4.017 -9.907 1.00 31.94 308 ALA A CA 1
ATOM 2378 C C . ALA A 1 308 ? 44.478 4.291 -11.241 1.00 31.94 308 ALA A C 1
ATOM 2380 O O . ALA A 1 308 ? 44.982 3.946 -12.308 1.00 31.94 308 ALA A O 1
ATOM 2381 N N . GLY A 1 309 ? 43.326 4.976 -11.208 1.00 32.31 309 GLY A N 1
ATOM 2382 C CA . GLY A 1 309 ? 42.519 5.285 -12.400 1.00 32.31 309 GLY A CA 1
ATOM 2383 C C . GLY A 1 309 ? 43.069 6.406 -13.294 1.00 32.31 309 GLY A C 1
ATOM 2384 O O . GLY A 1 309 ? 42.651 6.541 -14.442 1.00 32.31 309 GLY A O 1
ATOM 2385 N N . GLN A 1 310 ? 44.026 7.206 -12.810 1.00 33.75 310 GLN A N 1
ATOM 2386 C CA . GLN A 1 310 ? 44.543 8.360 -13.559 1.00 33.75 310 GLN A CA 1
ATOM 2387 C C . GLN A 1 310 ? 45.516 7.970 -14.688 1.00 33.75 310 GLN A C 1
ATOM 2389 O O . GLN A 1 310 ? 45.615 8.691 -15.677 1.00 33.75 310 GLN A O 1
ATOM 2394 N N . ARG A 1 311 ? 46.195 6.814 -14.600 1.00 29.31 311 ARG A N 1
ATOM 2395 C CA . ARG A 1 311 ? 47.245 6.413 -15.564 1.00 29.31 311 ARG A CA 1
ATOM 2396 C C . ARG A 1 311 ? 46.724 5.721 -16.830 1.00 29.31 311 ARG A C 1
ATOM 2398 O O . ARG A 1 311 ? 47.418 5.708 -17.837 1.00 29.31 311 ARG A O 1
ATOM 2405 N N . LEU A 1 312 ? 45.500 5.191 -16.806 1.00 31.41 312 LEU A N 1
ATOM 2406 C CA . LEU A 1 312 ? 44.831 4.607 -17.982 1.00 31.41 312 LEU A CA 1
ATOM 2407 C C . LEU A 1 312 ? 44.228 5.676 -18.916 1.00 31.41 312 LEU A C 1
ATOM 2409 O O . LEU A 1 312 ? 43.969 5.405 -20.085 1.00 31.41 312 LEU A O 1
ATOM 2413 N N . PHE A 1 313 ? 44.050 6.905 -18.420 1.00 28.83 313 PHE A N 1
ATOM 2414 C CA . PHE A 1 313 ? 43.368 7.998 -19.119 1.00 28.83 313 PHE A CA 1
ATOM 2415 C C . PHE A 1 313 ? 44.210 8.638 -20.239 1.00 28.83 313 PHE A C 1
ATOM 2417 O O . PHE A 1 313 ? 43.667 9.089 -21.245 1.00 28.83 313 PHE A O 1
ATOM 2424 N N . SER A 1 314 ? 45.541 8.642 -20.111 1.00 29.39 314 SER A N 1
ATOM 2425 C CA . SER A 1 314 ? 46.455 9.253 -21.090 1.00 29.39 314 SER A CA 1
ATOM 2426 C C . SER A 1 314 ? 46.581 8.460 -22.394 1.00 29.39 314 SER A C 1
ATOM 2428 O O . SER A 1 314 ? 46.944 9.032 -23.417 1.00 29.39 314 SER A O 1
ATOM 2430 N N . ARG A 1 315 ? 46.232 7.167 -22.389 1.00 27.67 315 ARG A N 1
ATOM 2431 C CA . ARG A 1 315 ? 46.370 6.282 -23.558 1.00 27.67 315 ARG A CA 1
ATOM 2432 C C . ARG A 1 315 ? 45.152 6.295 -24.492 1.00 27.67 315 ARG A C 1
ATOM 2434 O O . ARG A 1 315 ? 45.280 5.930 -25.649 1.00 27.67 315 ARG A O 1
ATOM 2441 N N . VAL A 1 316 ? 43.991 6.745 -24.009 1.00 32.38 316 VAL A N 1
ATOM 2442 C CA . VAL A 1 316 ? 42.715 6.728 -24.759 1.00 32.38 316 VAL A CA 1
ATOM 2443 C C . VAL A 1 316 ? 42.462 8.045 -25.509 1.00 32.38 316 VAL A C 1
ATOM 2445 O O . VAL A 1 316 ? 41.742 8.077 -26.504 1.00 32.38 316 VAL A O 1
ATOM 2448 N N . ILE A 1 317 ? 43.087 9.151 -25.088 1.00 29.97 317 ILE A N 1
ATOM 2449 C CA . ILE A 1 317 ? 42.924 10.462 -25.742 1.00 29.97 317 ILE A CA 1
ATOM 2450 C C . ILE A 1 317 ? 43.590 10.508 -27.134 1.00 29.97 317 ILE A C 1
ATOM 2452 O O . ILE A 1 317 ? 43.133 11.265 -27.991 1.00 29.97 317 ILE A O 1
ATOM 2456 N N . SER A 1 318 ? 44.600 9.675 -27.417 1.00 30.02 318 SER A N 1
ATOM 2457 C CA . SER A 1 318 ? 45.301 9.694 -28.712 1.00 30.02 318 SER A CA 1
ATOM 2458 C C . SER A 1 318 ? 44.491 9.138 -29.890 1.00 30.02 318 SER A C 1
ATOM 2460 O O . SER A 1 318 ? 44.824 9.437 -31.032 1.00 30.02 318 SER A O 1
ATOM 2462 N N . GLU A 1 319 ? 43.409 8.390 -29.654 1.00 29.28 319 GLU A N 1
ATOM 2463 C CA . GLU A 1 319 ? 42.630 7.732 -30.724 1.00 29.28 319 GLU A CA 1
ATOM 2464 C C . GLU A 1 319 ? 41.380 8.520 -31.170 1.00 29.28 319 GLU A C 1
ATOM 2466 O O . GLU A 1 319 ? 40.650 8.106 -32.067 1.00 29.28 319 GLU A O 1
ATOM 2471 N N . ARG A 1 320 ? 41.131 9.708 -30.601 1.00 28.14 320 ARG A N 1
ATOM 2472 C CA . ARG A 1 320 ? 39.882 10.473 -30.798 1.00 28.14 320 ARG A CA 1
ATOM 2473 C C . ARG A 1 320 ? 39.784 11.329 -32.073 1.00 28.14 320 ARG A C 1
ATOM 2475 O O . ARG A 1 320 ? 38.828 12.091 -32.197 1.00 28.14 320 ARG A O 1
ATOM 2482 N N . ARG A 1 321 ? 40.733 11.265 -33.013 1.00 25.58 321 ARG A N 1
ATOM 2483 C CA . ARG A 1 321 ? 40.815 12.261 -34.106 1.00 25.58 321 ARG A CA 1
ATOM 2484 C C . ARG A 1 321 ? 39.913 12.036 -35.331 1.00 25.58 321 ARG A C 1
ATOM 2486 O O . ARG A 1 321 ? 39.823 12.956 -36.132 1.00 25.58 321 ARG A O 1
ATOM 2493 N N . ASN A 1 322 ? 39.214 10.903 -35.476 1.00 29.70 322 ASN A N 1
ATOM 2494 C CA . ASN A 1 322 ? 38.674 10.511 -36.794 1.00 29.70 322 ASN A CA 1
ATOM 2495 C C . ASN A 1 322 ? 37.148 10.360 -36.958 1.00 29.70 322 ASN A C 1
ATOM 2497 O O . ASN A 1 322 ? 36.725 9.925 -38.023 1.00 29.70 322 ASN A O 1
ATOM 2501 N N . TYR A 1 323 ? 36.293 10.735 -36.001 1.00 28.06 323 TYR A N 1
ATOM 2502 C CA . TYR A 1 323 ? 34.845 10.489 -36.156 1.00 28.06 323 TYR A CA 1
ATOM 2503 C C . TYR A 1 323 ? 33.958 11.646 -35.691 1.00 28.06 323 TYR A C 1
ATOM 2505 O O . TYR A 1 323 ? 33.289 11.516 -34.679 1.00 28.06 323 TYR A O 1
ATOM 2513 N N . PHE A 1 324 ? 33.937 12.762 -36.428 1.00 25.02 324 PHE A N 1
ATOM 2514 C CA . PHE A 1 324 ? 32.797 13.698 -36.482 1.00 25.02 324 PHE A CA 1
ATOM 2515 C C . PHE A 1 324 ? 32.944 14.643 -37.696 1.00 25.02 324 PHE A C 1
ATOM 2517 O O . PHE A 1 324 ? 33.742 15.577 -37.626 1.00 25.02 324 PHE A O 1
ATOM 2524 N N . PRO A 1 325 ? 32.161 14.486 -38.781 1.00 25.95 325 PRO A N 1
ATOM 2525 C CA . PRO A 1 325 ? 31.855 15.589 -39.677 1.00 25.95 325 PRO A CA 1
ATOM 2526 C C . PRO A 1 325 ? 30.371 15.954 -39.531 1.00 25.95 325 PRO A C 1
ATOM 2528 O O . PRO A 1 325 ? 29.508 15.212 -39.984 1.00 25.95 325 PRO A O 1
ATOM 2531 N N . MET A 1 326 ? 30.094 17.080 -38.864 1.00 24.12 326 MET A N 1
ATOM 2532 C CA . MET A 1 326 ? 29.069 18.097 -39.193 1.00 24.12 326 MET A CA 1
ATOM 2533 C C . MET A 1 326 ? 28.518 18.797 -37.930 1.00 24.12 326 MET A C 1
ATOM 2535 O O . MET A 1 326 ? 28.243 18.130 -36.929 1.00 24.12 326 MET A O 1
ATOM 2539 N N . PRO A 1 327 ? 28.344 20.134 -37.958 1.00 28.91 327 PRO A N 1
ATOM 2540 C CA . PRO A 1 327 ? 27.983 20.934 -36.794 1.00 28.91 327 PRO A CA 1
ATOM 2541 C C . PRO A 1 327 ? 26.461 21.108 -36.658 1.00 28.91 327 PRO A C 1
ATOM 2543 O O . PRO A 1 327 ? 25.753 21.328 -37.638 1.00 28.91 327 PRO A O 1
ATOM 2546 N N . TRP A 1 328 ? 25.956 21.059 -35.424 1.00 26.23 328 TRP A N 1
ATOM 2547 C CA . TRP A 1 328 ? 24.595 21.496 -35.097 1.00 26.23 328 TRP A CA 1
ATOM 2548 C C . TRP A 1 328 ? 24.484 23.030 -35.192 1.00 26.23 328 TRP A C 1
ATOM 2550 O O . TRP A 1 328 ? 25.405 23.723 -34.748 1.00 26.23 328 TRP A O 1
ATOM 2560 N N . PRO A 1 329 ? 23.378 23.586 -35.726 1.00 26.58 329 PRO A N 1
ATOM 2561 C CA . PRO A 1 329 ? 23.197 25.026 -35.811 1.00 26.58 329 PRO A CA 1
ATOM 2562 C C . PRO A 1 329 ? 22.921 25.605 -34.420 1.00 26.58 329 PRO A C 1
ATOM 2564 O O . PRO A 1 329 ? 22.070 25.126 -33.671 1.00 26.58 329 PRO A O 1
ATOM 2567 N N . ALA A 1 330 ? 23.672 26.648 -34.077 1.00 26.73 330 ALA A N 1
ATOM 2568 C CA . ALA A 1 330 ? 23.508 27.405 -32.850 1.00 26.73 330 ALA A CA 1
ATOM 2569 C C . ALA A 1 330 ? 22.175 28.171 -32.865 1.00 26.73 330 ALA A C 1
ATOM 2571 O O . ALA A 1 330 ? 22.025 29.142 -33.607 1.00 26.73 330 ALA A O 1
ATOM 2572 N N . CYS A 1 331 ? 21.229 27.787 -32.007 1.00 24.14 331 CYS A N 1
ATOM 2573 C CA . CYS A 1 331 ? 20.167 28.694 -31.582 1.00 24.14 331 CYS A CA 1
ATOM 2574 C C . CYS A 1 331 ? 20.779 29.707 -30.606 1.00 24.14 331 CYS A C 1
ATOM 2576 O O . CYS A 1 331 ? 21.159 29.346 -29.492 1.00 24.14 331 CYS A O 1
ATOM 2578 N N . ARG A 1 332 ? 20.919 30.960 -31.052 1.00 24.38 332 ARG A N 1
ATOM 2579 C CA . ARG A 1 332 ? 21.263 32.105 -30.201 1.00 24.38 332 ARG A CA 1
ATOM 2580 C C . ARG A 1 332 ? 20.023 32.525 -29.405 1.00 24.38 332 ARG A C 1
ATOM 2582 O O . ARG A 1 332 ? 18.970 32.722 -30.007 1.00 24.38 332 ARG A O 1
ATOM 2589 N N . PHE A 1 333 ? 20.182 32.670 -28.093 1.00 31.03 333 PHE A N 1
ATOM 2590 C CA . PHE A 1 333 ? 19.473 33.673 -27.298 1.00 31.03 333 PHE A CA 1
ATOM 2591 C C . PHE A 1 333 ? 20.433 34.832 -27.051 1.00 31.03 333 PHE A C 1
ATOM 2593 O O . PHE A 1 333 ? 21.647 34.542 -26.906 1.00 31.03 333 PHE A O 1
#

Nearest PDB structures (foldseek):
  8gty-assembly1_A  TM=9.038E-01  e=2.454E-12  Zymomonas mobilis subsp. mobilis ZM4 = ATCC 31821
  6pc0-assembly1_A  TM=7.985E-01  e=3.039E-08  Helicobacter pylori G27
  6pc1-assembly2_D  TM=8.208E-01  e=7.249E-08  Helicobacter pylori G27
  6pc1-assembly2_C  TM=8.062E-01  e=1.145E-07  Helicobacter pylori G27
  8jgx-assembly1_A  TM=4.944E-01  e=5.949E-04  Acinetobacter baumannii 15827

Secondary structure (DSSP, 8-state):
-------PPPPEEE-TTHHHHHHHHHHHTT-S----TT-EEEHHHHHHHHHHHHT-S-GGGS-GGGS-HHHHTTHHHHHHHHHHHHHHH--SEEEE-S--HHHHHHHHHS-HHHHTS-HHHHHHHHHHHHHSS-HHHHHHHHHHHTTTTTT----SS-HHHHHHHHHHHHHTTTTTTTS-GGGHHHHHHHHHHHS--SS--HHHHHHHHHHHHHHH-SSS-----GGGPPPHHHHHHHHHHHHHHHHHHHHHTT-TTSTT-TT--TTTTGGGTTTS-GGGS--HHHHHHHS-SSHHHHHHHTT---GGGGSSGGGTGGGTTS----PPP----

Radius of gyration: 25.4 Å; Cα contacts (8 Å, |Δi|>4): 339; chains: 1; bounding box: 70×70×66 Å

Solvent-accessible surface area (backbone atoms only — not comparable to full-atom values): 19930 Å² total; per-residue (Å²): 137,82,80,75,77,77,76,74,76,77,66,44,69,39,51,82,71,49,47,46,54,51,42,41,47,38,63,72,67,65,51,76,67,97,52,64,54,47,40,72,42,50,26,71,58,51,39,56,49,22,51,57,46,35,72,51,90,54,68,78,83,47,89,48,78,71,37,60,78,92,53,48,83,51,44,27,58,49,20,44,53,48,34,55,53,42,70,72,65,61,42,73,36,33,33,28,47,77,68,53,69,70,54,50,54,59,55,69,72,48,54,71,75,66,67,71,50,57,58,39,49,53,50,24,48,57,46,7,66,73,50,25,94,50,41,64,37,10,53,45,45,30,62,61,52,57,72,75,54,77,82,61,73,64,76,96,58,53,74,64,56,50,54,52,51,50,37,33,45,28,26,41,59,42,49,32,66,88,46,59,78,94,45,24,29,60,48,34,26,53,51,51,61,69,47,90,67,45,94,58,49,61,52,57,32,49,42,46,18,49,11,52,15,28,47,68,36,88,79,74,64,88,84,81,40,69,96,51,53,67,54,74,56,44,44,51,48,22,44,52,52,7,50,48,51,48,58,51,33,68,78,32,70,78,45,66,92,44,71,82,50,85,78,80,67,86,61,87,76,57,82,51,65,89,77,56,69,81,79,78,74,67,67,66,70,73,57,55,79,79,44,92,74,67,76,63,56,66,73,48,48,83,77,56,88,69,79,77,69,65,73,66,54,72,70,61,64,79,72,70,84,83,83,84,91,83,83,81,83,82,83,82,129

Foldseek 3Di:
DDDDPPPADPAAEDDDLVLLLVQLVCVVVVQLFNDQAQDKDFLVRLLVSLVVLLPDPDLVVRPSVSPDPVSSVCSNVVSVVVNVVCVVSVHRMHGYHPDDPVVVVVLVPDDPVVVPDDQLLVLLLVLLVPQAPDQQQLVLQLVLCLLVCPPAPDDPDDPVVVSVLLSSLSRCLRNQVPPDLVCSLVVLLCCLSPPPGDPAHNLSSNLSSLLSSLLRDVPPDDDDSDVSDDDPRSNLVSNVNSVVNVVQCLQQVVDPPRSPPPVVPPDNPCPCSSPDDPLPPPPCPVVVVSDPDDDVCVVRCVPDDDDPVPVVVVVVVVVPDPDDPDDDDDDDD

Mean predicted aligned error: 13.59 Å

Sequence (333 aa):
MGGSKAEKAPPFTLLADMRNLAKVHMTRTDYPLQVLHQYEIAGGEMMNFAEKISRMKDAQALKLEASSSNRRAGLPIAARVLSHLMAHAKPDNIVVSANAVREGMLYSILTPKYRALDPLLLACEEMAARLCKSADYGHELAVWSSKLYKNSNWTLGSKKAFSRLREAGCLISDVAWASHPSWRADTVRQVVLTAPFSGIRHEERVFLAHALAYRHEVDGGEIKYGPLDLCASDRRLARAMGLSFPACSFAVGFLAGRVADDKIKCWAQLSDLENRSVAQRINGADYFQASGGGRFRARFETASGNQAGQRLFSRVISERRNYFPMPWPACRF